Protein AF-A0A7H4MLS7-F1 (afdb_monomer_lite)

InterPro domains:
  IPR036388 Winged helix-like DNA-binding domain superfamily [G3DSA:1.10.10.10] (3-73)

Sequence (204 aa):
MGIQSELIEFLERSIKDGANKARDIEIVKFYYGLNESPWPTLEETASRFGVGTRERIRQLLNSKFRNNVSQNSIPSLNDFIQNLQSREYWRLSDLEEQTYKSGLVGKESHLKGIFNLIEDVNLDCGFEFYTPELNRVTRNSIVTSKNIFLIRNSSIKSIEKLDQKSKRSPGSLRYCKLKLSKRRDWAVLFFRFIANCKLAYVLG

Radius of gyration: 20.06 Å; chains: 1; bounding box: 51×29×65 Å

Secondary structure (DSSP, 8-state):
--HHHHHHHHHHHHSPSSTTHHHHHHHHHHHTTSSS-SS--HHHHHHHHT---HHHHHHHHIIIIITT--TTS-THHHHHHHHHHTSSEEEHHHHHHHHHHHTSS-TT--HHHHHHHHHHTT----EEEE-TTSPBPPHHHHHH-S--EEEETTTHHHHHHHHHHHHHS-THHHHHHHHHHTSTTHHHHHHHHHHHHHHHTT--

Foldseek 3Di:
DAQLVLLLVLLVVQDDDDPCSVVLSVLLCVQLQLAQDQHDALQNSCVVSVVPDSVSSVVSCVRRPLVRAALPSRVLLVVLLVVLVVDQKDWLVVSLVVCCVVVRGPNRGHVNSNVVVCVSNVHDSQWFKAAPVRDGDDPVCSVVGPTIMIGGNVCSVVLVVVVVVLVPDDDPSVVVQVVLVVPPCNVVVVVVVVVVVVVVVVVD

Organism: Klebsiella variicola (NCBI:txid244366)

Structure (mmCIF, N/CA/C/O backbone):
data_AF-A0A7H4MLS7-F1
#
_entry.id   AF-A0A7H4MLS7-F1
#
loop_
_atom_site.group_PDB
_atom_site.id
_atom_site.type_symbol
_atom_site.label_atom_id
_atom_site.label_alt_id
_atom_site.label_comp_id
_atom_site.label_asym_id
_atom_site.label_entity_id
_atom_site.label_seq_id
_atom_site.pdbx_PDB_ins_code
_atom_site.Cartn_x
_atom_site.Cartn_y
_atom_site.Cartn_z
_atom_site.occupancy
_atom_site.B_iso_or_equiv
_atom_site.auth_seq_id
_atom_site.auth_comp_id
_atom_site.auth_asym_id
_atom_site.auth_atom_id
_atom_site.pdbx_PDB_model_num
ATOM 1 N N . MET A 1 1 ? -10.638 15.011 -2.157 1.00 70.88 1 MET A N 1
ATOM 2 C CA . MET A 1 1 ? -10.436 14.220 -0.923 1.00 70.88 1 MET A CA 1
ATOM 3 C C . MET A 1 1 ? -9.307 13.243 -1.195 1.00 70.88 1 MET A C 1
ATOM 5 O O . MET A 1 1 ? -9.085 12.948 -2.360 1.00 70.88 1 MET A O 1
ATOM 9 N N . GLY A 1 2 ? -8.535 12.855 -0.181 1.00 86.31 2 GLY A N 1
ATOM 10 C CA . GLY A 1 2 ? -7.418 11.917 -0.344 1.00 86.31 2 GLY A CA 1
ATOM 11 C C . GLY A 1 2 ? -7.703 10.586 0.346 1.00 86.31 2 GLY A C 1
ATOM 12 O O . GLY A 1 2 ? -8.589 10.505 1.200 1.00 86.31 2 GLY A O 1
ATOM 13 N N . ILE A 1 3 ? -6.896 9.569 0.036 1.00 89.81 3 ILE A N 1
ATOM 14 C CA . ILE A 1 3 ? -7.018 8.200 0.569 1.00 89.81 3 ILE A CA 1
ATOM 15 C C . ILE A 1 3 ? -7.036 8.203 2.104 1.00 89.81 3 ILE A C 1
ATOM 17 O O . ILE A 1 3 ? -7.812 7.484 2.726 1.00 89.81 3 ILE A O 1
ATOM 21 N N . GLN A 1 4 ? -6.206 9.047 2.724 1.00 89.00 4 GLN A N 1
ATOM 22 C CA . GLN A 1 4 ? -6.136 9.177 4.179 1.00 89.00 4 GLN A CA 1
ATOM 23 C C . GLN A 1 4 ? -7.461 9.645 4.793 1.00 89.00 4 GLN A C 1
ATOM 25 O O . GLN A 1 4 ? -7.912 9.067 5.779 1.00 89.00 4 GLN A O 1
ATOM 30 N N . SER A 1 5 ? -8.071 10.691 4.232 1.00 88.69 5 SER A N 1
ATOM 31 C CA . SER A 1 5 ? -9.325 11.252 4.746 1.00 88.69 5 SER A CA 1
ATOM 32 C C . SER A 1 5 ? -10.471 10.258 4.597 1.00 88.69 5 SER A C 1
ATOM 34 O O . SER A 1 5 ? -11.199 10.023 5.554 1.00 88.69 5 SER A O 1
ATOM 36 N N . GLU A 1 6 ? -10.573 9.612 3.434 1.00 91.81 6 GLU A N 1
ATOM 37 C CA . GLU A 1 6 ? -11.602 8.601 3.170 1.00 91.81 6 GLU A CA 1
ATOM 38 C C . GLU A 1 6 ? -11.460 7.382 4.083 1.00 91.81 6 GLU A C 1
ATOM 40 O O . GLU A 1 6 ? -12.458 6.892 4.612 1.00 91.81 6 GLU A O 1
ATOM 45 N N . LEU A 1 7 ? -10.227 6.919 4.332 1.00 90.81 7 LEU A N 1
ATOM 46 C CA . LEU A 1 7 ? -9.995 5.831 5.278 1.00 90.81 7 LEU A CA 1
ATOM 47 C C . LEU A 1 7 ? -10.440 6.223 6.692 1.00 90.81 7 LEU A C 1
ATOM 49 O O . LEU A 1 7 ? -11.088 5.426 7.365 1.00 90.81 7 LEU A O 1
ATOM 53 N N . ILE A 1 8 ? -10.107 7.432 7.152 1.00 90.38 8 ILE A N 1
ATOM 54 C CA . ILE A 1 8 ? -10.503 7.903 8.487 1.00 90.38 8 ILE A CA 1
ATOM 55 C C . ILE A 1 8 ? -12.028 7.981 8.592 1.00 90.38 8 ILE A C 1
ATOM 57 O O . ILE A 1 8 ? -12.589 7.402 9.519 1.00 90.38 8 ILE A O 1
ATOM 61 N N . GLU A 1 9 ? -12.704 8.596 7.619 1.00 91.50 9 GLU A N 1
ATOM 62 C CA . GLU A 1 9 ? -14.170 8.663 7.592 1.00 91.50 9 GLU A CA 1
ATOM 63 C C . GLU A 1 9 ? -14.811 7.270 7.595 1.00 91.50 9 GLU A C 1
ATOM 65 O O . GLU A 1 9 ? -15.790 7.025 8.307 1.00 91.50 9 GLU A O 1
ATOM 70 N N . PHE A 1 10 ? -14.254 6.333 6.825 1.00 92.38 10 PHE A N 1
ATOM 71 C CA . PHE A 1 10 ? -14.721 4.953 6.805 1.00 92.38 10 PHE A CA 1
ATOM 72 C C . PHE A 1 10 ? -14.576 4.288 8.181 1.00 92.38 10 PHE A C 1
ATOM 74 O O . PHE A 1 10 ? -15.507 3.633 8.659 1.00 92.38 10 PHE A O 1
ATOM 81 N N . LEU A 1 11 ? -13.431 4.457 8.845 1.00 91.31 11 LEU A N 1
ATOM 82 C CA . LEU A 1 11 ? -13.180 3.872 10.163 1.00 91.31 11 LEU A CA 1
ATOM 83 C C . LEU A 1 11 ? -14.050 4.508 11.251 1.00 91.31 11 LEU A C 1
ATOM 85 O O . LEU A 1 11 ? -14.568 3.801 12.113 1.00 91.31 11 LEU A O 1
ATOM 89 N N . GLU A 1 12 ? -14.266 5.820 11.200 1.00 90.69 12 GLU A N 1
ATOM 90 C CA . GLU A 1 12 ? -15.144 6.519 12.138 1.00 90.69 12 GLU A CA 1
ATOM 91 C C . GLU A 1 12 ? -16.598 6.051 12.035 1.00 90.69 12 GLU A C 1
ATOM 93 O O . GLU A 1 12 ? -17.271 5.945 13.062 1.00 90.69 12 GLU A O 1
ATOM 98 N N . ARG A 1 13 ? -17.070 5.726 10.825 1.00 89.31 13 ARG A N 1
ATOM 99 C CA . ARG A 1 13 ? -18.427 5.204 10.592 1.00 89.31 13 ARG A CA 1
ATOM 100 C C . ARG A 1 13 ? -18.561 3.715 10.918 1.00 89.31 13 ARG A C 1
ATOM 102 O O . ARG A 1 13 ? -19.603 3.292 11.409 1.00 89.31 13 ARG A O 1
ATOM 109 N N . SER A 1 14 ? -17.535 2.914 10.630 1.00 86.19 14 SER A N 1
ATOM 110 C CA . SER A 1 14 ? -17.587 1.449 10.779 1.00 86.19 14 SER A CA 1
ATOM 111 C C . SER A 1 14 ? -17.258 0.965 12.195 1.00 86.19 14 SER A C 1
ATOM 113 O O . SER A 1 14 ? -17.801 -0.045 12.653 1.00 86.19 14 SER A O 1
ATOM 115 N N . ILE A 1 15 ? -16.396 1.678 12.925 1.00 87.50 15 ILE A N 1
ATOM 116 C CA . ILE A 1 15 ? -16.020 1.317 14.292 1.00 87.50 15 ILE A CA 1
ATOM 117 C C . ILE A 1 15 ? -17.041 1.903 15.270 1.00 87.50 15 ILE A C 1
ATOM 119 O O . ILE A 1 15 ? -17.161 3.121 15.426 1.00 87.50 15 ILE A O 1
ATOM 123 N N . LYS A 1 16 ? -17.738 1.007 15.981 1.00 84.56 16 LYS A N 1
ATOM 124 C CA . LYS A 1 16 ? -18.653 1.361 17.075 1.00 84.56 16 LYS A CA 1
ATOM 125 C C . LYS A 1 16 ? -17.967 2.258 18.106 1.00 84.56 16 LYS A C 1
ATOM 127 O O . LYS A 1 16 ? -16.813 2.017 18.470 1.00 84.56 16 LYS A O 1
ATOM 132 N N . ASP A 1 17 ? -18.707 3.241 18.605 1.00 83.75 17 ASP A N 1
ATOM 133 C CA . ASP A 1 17 ? -18.227 4.131 19.656 1.00 83.75 17 ASP A CA 1
ATOM 134 C C . ASP A 1 17 ? -17.890 3.355 20.930 1.00 83.75 17 AS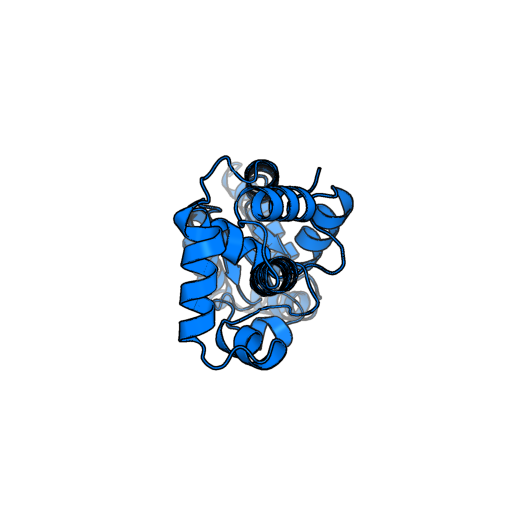P A C 1
ATOM 136 O O . ASP A 1 17 ? -18.611 2.455 21.364 1.00 83.75 17 ASP A O 1
ATOM 140 N N . GLY A 1 18 ? -16.741 3.686 21.512 1.00 82.44 18 GLY A N 1
ATOM 141 C CA . GLY A 1 18 ? -16.225 3.040 22.708 1.00 82.44 18 GLY A CA 1
ATOM 142 C C . GLY A 1 18 ? -14.858 3.589 23.093 1.00 82.44 18 GLY A C 1
ATOM 143 O O . GLY A 1 18 ? -14.190 4.246 22.294 1.00 82.44 18 GLY A O 1
ATOM 144 N N . ALA A 1 19 ? -14.415 3.275 24.312 1.00 82.00 19 ALA A N 1
ATOM 145 C CA . ALA A 1 19 ? -13.179 3.813 24.891 1.00 82.00 19 ALA A CA 1
ATOM 146 C C . ALA A 1 19 ? -11.917 3.537 24.047 1.00 82.00 19 ALA A C 1
ATOM 148 O O . ALA A 1 19 ? -10.962 4.305 24.090 1.00 82.00 19 ALA A O 1
ATOM 149 N N . ASN A 1 20 ? -11.920 2.464 23.248 1.00 86.06 20 ASN A N 1
ATOM 150 C CA . ASN A 1 20 ? -10.781 2.067 22.416 1.00 86.06 20 ASN A CA 1
ATOM 151 C C . ASN A 1 20 ? -10.861 2.559 20.961 1.00 86.06 20 ASN A C 1
ATOM 153 O O . ASN A 1 20 ? -9.918 2.324 20.211 1.00 86.06 20 ASN A O 1
ATOM 157 N N . LYS A 1 21 ? -11.935 3.247 20.543 1.00 88.31 21 LYS A N 1
ATOM 158 C CA . LYS A 1 21 ? -12.154 3.619 19.131 1.00 88.31 21 LYS A CA 1
ATOM 159 C C . LYS A 1 21 ? -10.990 4.421 18.549 1.00 88.31 21 LYS A C 1
ATOM 161 O O . LYS A 1 21 ? -10.462 4.050 17.507 1.00 88.31 21 LYS A O 1
ATOM 166 N N . ALA A 1 22 ? -10.545 5.463 19.250 1.00 88.06 22 ALA A N 1
ATOM 167 C CA . ALA A 1 22 ? -9.425 6.291 18.802 1.00 88.06 22 ALA A CA 1
ATOM 168 C C . ALA A 1 22 ? -8.128 5.476 18.636 1.00 88.06 22 ALA A C 1
ATOM 170 O O . ALA A 1 22 ? -7.418 5.620 17.644 1.00 88.06 22 ALA A O 1
ATOM 171 N N . ARG A 1 23 ? -7.849 4.562 19.574 1.00 89.44 23 ARG A N 1
ATOM 172 C CA . ARG A 1 23 ? -6.674 3.682 19.513 1.00 89.44 23 ARG A CA 1
ATOM 173 C C . ARG A 1 23 ? -6.758 2.701 18.344 1.00 89.44 23 ARG A C 1
ATOM 175 O O . ARG A 1 23 ? -5.763 2.507 17.652 1.00 89.44 23 ARG A O 1
ATOM 182 N N . ASP A 1 24 ? -7.923 2.097 18.123 1.00 88.81 24 ASP A N 1
ATOM 183 C CA . ASP A 1 24 ? -8.146 1.154 17.024 1.00 88.81 24 ASP A CA 1
ATOM 184 C C . ASP A 1 24 ? -7.952 1.843 15.661 1.00 88.81 24 ASP A C 1
ATOM 186 O O . ASP A 1 24 ? -7.303 1.280 14.779 1.00 88.81 24 ASP A O 1
ATOM 190 N N . ILE A 1 25 ? -8.441 3.082 15.508 1.00 90.12 25 ILE A N 1
ATOM 191 C CA . ILE A 1 25 ? -8.237 3.899 14.300 1.00 90.12 25 ILE A CA 1
ATOM 192 C C . ILE A 1 25 ? -6.743 4.150 14.060 1.00 90.12 25 ILE A C 1
ATOM 194 O O . ILE A 1 25 ? -6.257 3.938 12.949 1.00 90.12 25 ILE A O 1
ATOM 198 N N . GLU A 1 26 ? -5.990 4.544 15.089 1.00 89.88 26 GLU A N 1
ATOM 199 C CA . GLU A 1 26 ? -4.548 4.792 14.954 1.00 89.88 26 GLU A CA 1
ATOM 200 C C . GLU A 1 26 ? -3.750 3.532 14.596 1.00 89.88 26 GLU A C 1
ATOM 202 O O . GLU A 1 26 ? -2.817 3.599 13.794 1.00 89.88 26 GLU A O 1
ATOM 207 N N . ILE A 1 27 ? -4.141 2.369 15.125 1.00 90.00 27 ILE A N 1
ATOM 208 C CA . ILE A 1 27 ? -3.537 1.080 14.761 1.00 90.00 27 ILE A CA 1
ATOM 209 C C . ILE A 1 27 ? -3.731 0.799 13.267 1.00 90.00 27 ILE A C 1
ATOM 211 O O . ILE A 1 27 ? -2.777 0.420 12.583 1.00 90.00 27 ILE A O 1
ATOM 215 N N . VAL A 1 28 ? -4.948 1.002 12.753 1.00 90.62 28 VAL A N 1
ATOM 216 C CA . VAL A 1 28 ? -5.257 0.785 11.333 1.00 90.62 28 VAL A CA 1
ATOM 217 C C . VAL A 1 28 ? -4.490 1.778 10.453 1.00 90.62 28 VAL A C 1
ATOM 219 O O . VAL A 1 28 ? -3.854 1.369 9.480 1.00 90.62 28 VAL A O 1
ATOM 222 N N . LYS A 1 29 ? -4.474 3.067 10.819 1.00 90.00 29 LYS A N 1
ATOM 223 C CA . LYS A 1 29 ? -3.712 4.106 10.104 1.00 90.00 29 LYS A CA 1
ATOM 224 C C . LYS A 1 29 ? -2.224 3.776 10.036 1.00 90.00 29 LYS A C 1
ATOM 226 O O . LYS A 1 29 ? -1.614 3.896 8.974 1.00 90.00 29 LYS A O 1
ATOM 231 N N . PHE A 1 30 ? -1.647 3.340 11.155 1.00 88.38 30 PHE A N 1
ATOM 232 C CA . PHE A 1 30 ? -0.246 2.946 11.206 1.00 88.38 30 PHE A CA 1
ATOM 233 C C . PHE A 1 30 ? 0.034 1.755 10.288 1.00 88.38 30 PHE A C 1
ATOM 235 O O . PHE A 1 30 ? 0.999 1.796 9.532 1.00 88.38 30 PHE A O 1
ATOM 242 N N . TYR A 1 31 ? 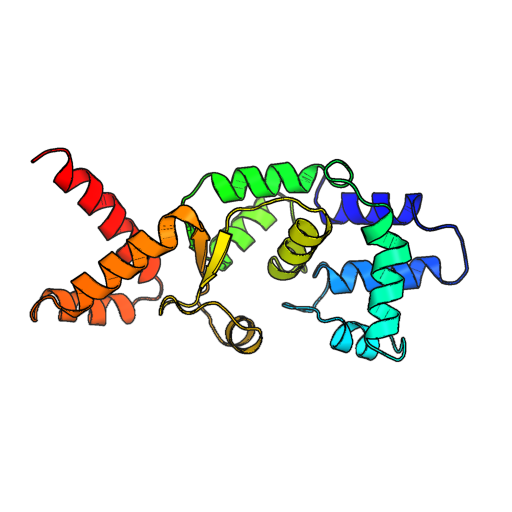-0.820 0.728 10.302 1.00 88.19 31 TYR A N 1
ATOM 243 C CA . TYR A 1 31 ? -0.629 -0.466 9.477 1.00 88.19 31 TYR A CA 1
ATOM 244 C C . TYR A 1 31 ? -0.662 -0.177 7.966 1.00 88.19 31 TYR A C 1
ATOM 246 O O . TYR A 1 31 ? 0.121 -0.753 7.209 1.00 88.19 31 TYR A O 1
ATOM 254 N N . TYR A 1 32 ? -1.518 0.749 7.527 1.00 88.81 32 TYR A N 1
ATOM 255 C CA . TYR A 1 32 ? -1.602 1.169 6.123 1.00 88.81 32 TYR A CA 1
ATOM 256 C C . TYR A 1 32 ? -0.624 2.288 5.747 1.00 88.81 32 TYR A C 1
ATOM 258 O O . TYR A 1 32 ? -0.735 2.880 4.677 1.00 88.81 32 TYR A O 1
ATOM 266 N N . GLY A 1 33 ? 0.376 2.552 6.593 1.00 83.25 33 GLY A N 1
ATOM 267 C CA . GLY A 1 33 ? 1.482 3.454 6.275 1.00 83.25 33 GLY A CA 1
ATOM 268 C C . GLY A 1 33 ? 1.066 4.914 6.166 1.00 83.25 33 GLY A C 1
ATOM 269 O O . GLY A 1 33 ? 1.745 5.680 5.499 1.00 83.25 33 GLY A O 1
ATOM 270 N N . LEU A 1 34 ? -0.027 5.322 6.814 1.00 82.81 34 LEU A N 1
ATOM 271 C CA . LEU A 1 34 ? -0.418 6.735 6.894 1.00 82.81 34 LEU A CA 1
ATOM 272 C C . LEU A 1 34 ? 0.371 7.517 7.958 1.00 82.81 34 LEU A C 1
ATOM 274 O O . LEU A 1 34 ? 0.160 8.715 8.111 1.00 82.81 34 LEU A O 1
ATOM 278 N N . ASN A 1 35 ? 1.267 6.829 8.670 1.00 74.31 35 ASN A N 1
ATOM 279 C CA . ASN A 1 35 ? 2.161 7.349 9.702 1.00 74.31 35 ASN A CA 1
ATOM 280 C C . ASN A 1 35 ? 3.610 6.899 9.409 1.00 74.31 35 ASN A C 1
ATOM 282 O O . ASN A 1 35 ? 3.851 6.105 8.508 1.00 74.31 35 ASN A O 1
ATOM 286 N N . GLU A 1 36 ? 4.552 7.331 10.248 1.00 68.94 36 GLU A N 1
ATOM 287 C CA . GLU A 1 36 ? 6.024 7.256 10.144 1.00 68.94 36 GLU A CA 1
ATOM 288 C C . GLU A 1 36 ? 6.706 5.978 9.595 1.00 68.94 36 GLU A C 1
ATOM 290 O O . GLU A 1 36 ? 7.877 6.061 9.228 1.00 68.94 36 GLU A O 1
ATOM 295 N N . SER A 1 37 ? 6.062 4.803 9.545 1.00 73.19 37 SER A N 1
ATOM 296 C CA . SER A 1 37 ? 6.740 3.561 9.134 1.00 73.19 37 SER A CA 1
ATOM 297 C C . SER A 1 37 ? 6.640 3.299 7.621 1.00 73.19 37 SER A C 1
ATOM 299 O O . SER A 1 37 ? 5.529 3.155 7.102 1.00 73.19 37 SER A O 1
ATOM 301 N N . PRO A 1 38 ? 7.778 3.147 6.910 1.00 69.44 38 PRO A N 1
ATOM 302 C CA . PRO A 1 38 ? 7.807 2.895 5.468 1.00 69.44 38 PRO A CA 1
ATOM 303 C C . PRO A 1 38 ? 7.295 1.515 5.061 1.00 69.44 38 PRO A C 1
ATOM 305 O O . PRO A 1 38 ? 6.877 1.326 3.920 1.00 69.44 38 PRO A O 1
ATOM 308 N N . TRP A 1 39 ? 7.318 0.538 5.971 1.00 75.00 39 TRP A N 1
ATOM 309 C CA . TRP A 1 39 ? 6.713 -0.773 5.741 1.00 75.00 39 TRP A CA 1
ATOM 310 C C . TRP A 1 39 ? 6.206 -1.362 7.061 1.00 75.00 39 TRP A C 1
ATOM 312 O O . TRP A 1 39 ? 6.878 -2.211 7.663 1.00 75.00 39 TRP A O 1
ATOM 322 N N . PRO A 1 40 ? 5.006 -0.943 7.493 1.00 76.69 40 PRO A N 1
ATOM 323 C CA . PRO A 1 40 ? 4.414 -1.416 8.730 1.00 76.69 40 PRO A CA 1
ATOM 324 C C . PRO A 1 40 ? 4.166 -2.921 8.650 1.00 76.69 40 PRO A C 1
ATOM 326 O O . PRO A 1 40 ? 3.656 -3.446 7.657 1.00 76.69 40 PRO A O 1
ATOM 329 N N . THR A 1 41 ? 4.509 -3.632 9.719 1.00 83.75 41 THR A N 1
ATOM 330 C CA . THR A 1 41 ? 4.172 -5.053 9.877 1.00 83.75 41 THR A CA 1
ATOM 331 C C . THR A 1 41 ? 3.256 -5.250 11.070 1.00 83.75 41 THR A C 1
ATOM 333 O O . THR A 1 41 ? 3.197 -4.414 11.969 1.00 83.75 41 THR A O 1
ATOM 336 N N . LEU A 1 42 ? 2.551 -6.380 11.107 1.00 85.88 42 LEU A N 1
ATOM 337 C CA . LEU A 1 42 ? 1.703 -6.742 12.245 1.00 85.88 42 LEU A CA 1
ATOM 338 C C . LEU A 1 42 ? 2.497 -6.780 13.566 1.00 85.88 42 LEU A C 1
ATOM 340 O O . LEU A 1 42 ? 1.994 -6.346 14.595 1.00 85.88 42 LEU A O 1
ATOM 344 N N . GLU A 1 43 ? 3.742 -7.266 13.529 1.00 84.94 43 GLU A N 1
ATOM 345 C CA . GLU A 1 43 ? 4.643 -7.326 14.692 1.00 84.94 43 GLU A CA 1
ATOM 346 C C . GLU A 1 43 ? 5.080 -5.932 15.150 1.00 84.94 43 GLU A C 1
ATOM 348 O O . GLU A 1 43 ? 4.968 -5.604 16.329 1.00 84.94 43 GLU A O 1
ATOM 353 N N . GLU A 1 44 ? 5.503 -5.080 14.215 1.00 83.56 44 GLU A N 1
ATOM 354 C CA . GLU A 1 44 ? 5.874 -3.693 14.517 1.00 83.56 44 GLU A CA 1
ATOM 355 C C . GLU A 1 44 ? 4.684 -2.898 15.066 1.00 83.56 44 GLU A C 1
ATOM 357 O O . GLU A 1 44 ? 4.820 -2.160 16.038 1.00 83.56 44 GLU A O 1
ATOM 362 N N . THR A 1 45 ? 3.495 -3.113 14.500 1.00 84.69 45 THR A N 1
ATOM 363 C CA . THR A 1 45 ? 2.251 -2.491 14.969 1.00 84.69 45 THR A CA 1
ATOM 364 C C . THR A 1 45 ? 1.914 -2.949 16.391 1.00 84.69 45 THR A C 1
ATOM 366 O O . THR A 1 45 ? 1.583 -2.128 17.246 1.00 84.69 45 THR A O 1
ATOM 369 N N . ALA A 1 46 ? 2.049 -4.247 16.683 1.00 86.38 46 ALA A N 1
ATOM 370 C CA . ALA A 1 46 ? 1.806 -4.788 18.019 1.00 86.38 46 ALA A CA 1
ATOM 371 C C . ALA A 1 46 ? 2.766 -4.188 19.055 1.00 86.38 46 ALA A C 1
ATOM 373 O O . ALA A 1 46 ? 2.323 -3.775 20.129 1.00 86.38 46 ALA A O 1
ATOM 374 N N . SER A 1 47 ? 4.052 -4.092 18.701 1.00 86.06 47 SER A N 1
ATOM 375 C CA . SER A 1 47 ? 5.089 -3.501 19.548 1.00 86.06 47 SER A CA 1
ATOM 376 C C . SER A 1 47 ? 4.847 -2.011 19.788 1.00 86.06 47 SER A C 1
ATOM 378 O O . SER A 1 47 ? 4.907 -1.566 20.930 1.00 86.06 47 SER A O 1
ATOM 380 N N . ARG A 1 48 ? 4.540 -1.238 18.737 1.00 85.69 48 ARG A N 1
ATOM 381 C CA . ARG A 1 48 ? 4.370 0.222 18.825 1.00 85.69 48 ARG A CA 1
ATOM 382 C C . ARG A 1 48 ? 3.191 0.623 19.704 1.00 85.69 48 ARG A C 1
ATOM 384 O O . ARG A 1 48 ? 3.292 1.576 20.466 1.00 85.69 48 ARG A O 1
ATOM 391 N N . PHE A 1 49 ? 2.083 -0.108 19.614 1.00 85.81 49 PHE A N 1
ATOM 392 C CA . PHE A 1 49 ? 0.873 0.205 20.375 1.00 85.81 49 PHE A CA 1
ATOM 393 C C . PHE A 1 49 ? 0.728 -0.623 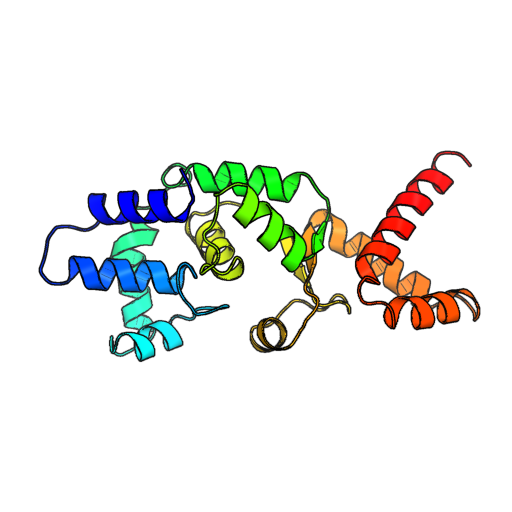21.655 1.00 85.81 49 PHE A C 1
ATOM 395 O O . PHE A 1 49 ? -0.290 -0.490 22.330 1.00 85.81 49 PHE A O 1
ATOM 402 N N . GLY A 1 50 ? 1.681 -1.502 21.988 1.00 84.12 50 GLY A N 1
ATOM 403 C CA . GLY A 1 50 ? 1.599 -2.374 23.166 1.00 84.12 50 GLY A CA 1
ATOM 404 C C . GLY A 1 50 ? 0.370 -3.293 23.158 1.00 84.12 50 GLY A C 1
ATOM 405 O O . GLY A 1 50 ? -0.264 -3.495 24.191 1.00 84.12 50 GLY A O 1
ATOM 406 N N . VAL A 1 51 ? -0.028 -3.805 21.987 1.00 80.00 51 VAL A N 1
ATOM 407 C CA . VAL A 1 51 ? -1.264 -4.607 21.803 1.00 80.00 51 VAL A CA 1
ATOM 408 C C . VAL A 1 51 ? -0.985 -6.116 21.928 1.00 80.00 51 VAL A C 1
ATOM 410 O O . VAL A 1 51 ? -1.790 -6.960 21.544 1.00 80.00 51 VAL A O 1
ATOM 413 N N . GLY A 1 52 ? 0.142 -6.497 22.525 1.00 83.19 52 GLY A N 1
ATOM 414 C CA . GLY A 1 52 ? 0.513 -7.896 22.711 1.00 83.19 52 GLY A CA 1
ATOM 415 C C . GLY A 1 52 ? 1.078 -8.504 21.430 1.00 83.19 52 GLY A C 1
ATOM 416 O O . GLY A 1 52 ? 2.176 -8.146 21.018 1.00 83.19 52 GLY A O 1
ATOM 417 N N . THR A 1 53 ? 0.366 -9.454 20.819 1.00 88.00 53 THR A N 1
ATOM 418 C CA . THR A 1 53 ? 0.908 -10.301 19.743 1.00 88.00 53 THR A CA 1
ATOM 419 C C . THR A 1 53 ? 0.481 -9.867 18.341 1.00 88.00 53 THR A C 1
ATOM 421 O O . THR A 1 53 ? -0.552 -9.226 18.134 1.00 88.00 53 THR A O 1
ATOM 424 N N . ARG A 1 54 ? 1.251 -10.321 17.345 1.00 89.56 54 ARG A N 1
ATOM 425 C CA . ARG A 1 54 ? 0.937 -10.236 15.910 1.00 89.56 54 ARG A CA 1
ATOM 426 C C . ARG A 1 54 ? -0.499 -10.661 15.582 1.00 89.56 54 ARG A C 1
ATOM 428 O O . ARG A 1 54 ? -1.182 -10.004 14.800 1.00 89.56 54 ARG A O 1
ATOM 435 N N . GLU A 1 55 ? -0.942 -11.767 16.175 1.00 89.69 55 GLU A N 1
ATOM 436 C CA . GLU A 1 55 ? -2.265 -12.341 15.924 1.00 89.69 55 GLU A CA 1
ATOM 437 C C . GLU A 1 55 ? -3.386 -11.417 16.407 1.00 89.69 55 GLU A C 1
ATOM 439 O O . GLU A 1 55 ? -4.406 -11.273 15.738 1.00 89.69 55 GLU A O 1
ATOM 444 N N . ARG A 1 56 ? -3.168 -10.705 17.516 1.00 87.19 56 ARG A N 1
ATOM 445 C CA . ARG A 1 56 ? -4.148 -9.752 18.037 1.00 87.19 56 ARG A CA 1
ATOM 446 C C . ARG A 1 56 ? -4.331 -8.549 17.114 1.00 87.19 56 ARG A C 1
ATOM 448 O O . ARG A 1 56 ? -5.464 -8.136 16.887 1.00 87.19 56 ARG A O 1
ATOM 455 N N . ILE A 1 57 ? -3.248 -8.039 16.521 1.00 90.00 57 ILE A N 1
ATOM 456 C CA . ILE A 1 57 ? -3.346 -7.005 15.478 1.00 90.00 57 ILE A CA 1
ATOM 457 C C . ILE A 1 57 ? -4.085 -7.543 14.253 1.00 90.00 57 ILE A C 1
ATOM 459 O O . ILE A 1 57 ? -4.960 -6.861 13.732 1.00 90.00 57 ILE A O 1
ATOM 463 N N . ARG A 1 58 ? -3.802 -8.777 13.815 1.00 89.88 58 ARG A N 1
ATOM 464 C CA . ARG A 1 58 ? -4.511 -9.394 12.681 1.00 89.88 58 ARG A CA 1
ATOM 465 C C . ARG A 1 58 ? -6.021 -9.464 12.923 1.00 89.88 58 ARG A C 1
ATOM 467 O O . ARG A 1 58 ? -6.797 -9.077 12.056 1.00 89.88 58 ARG A O 1
ATOM 474 N N . GLN A 1 59 ? -6.436 -9.920 14.103 1.00 91.25 59 GLN A N 1
ATOM 475 C CA . GLN A 1 59 ? -7.848 -9.987 14.493 1.00 91.25 59 GLN A CA 1
ATOM 476 C C . GLN A 1 59 ? -8.494 -8.598 14.565 1.00 91.25 59 GLN A C 1
ATOM 478 O O . GLN A 1 59 ? -9.633 -8.422 14.125 1.00 91.25 59 GLN A O 1
ATOM 483 N N . LEU A 1 60 ? -7.762 -7.600 15.067 1.00 90.69 60 LEU A N 1
ATOM 484 C CA . LEU A 1 60 ? -8.209 -6.210 15.085 1.00 90.69 60 LEU A CA 1
ATOM 485 C C . LEU A 1 60 ? -8.419 -5.687 13.660 1.00 90.69 60 LEU A C 1
ATOM 487 O O . LEU A 1 60 ? -9.517 -5.242 13.347 1.00 90.69 60 LEU A O 1
ATOM 491 N N . LEU A 1 61 ? -7.431 -5.815 12.770 1.00 90.31 61 LEU A N 1
ATOM 492 C CA . LEU A 1 61 ? -7.555 -5.381 11.373 1.00 90.31 61 LEU A CA 1
ATOM 493 C C . LEU A 1 61 ? -8.713 -6.080 10.655 1.00 90.31 61 LEU A C 1
ATOM 495 O O . LEU A 1 61 ? -9.474 -5.428 9.945 1.00 90.31 61 LEU A O 1
ATOM 499 N N . ASN A 1 62 ? -8.884 -7.386 10.874 1.00 91.38 62 ASN A N 1
ATOM 500 C CA . ASN A 1 62 ? -9.992 -8.135 10.289 1.00 91.38 62 ASN A CA 1
ATOM 501 C C . ASN A 1 62 ? -11.344 -7.593 10.771 1.00 91.38 62 ASN A C 1
ATOM 503 O O . ASN A 1 62 ? -12.189 -7.225 9.963 1.00 91.38 62 ASN A O 1
ATOM 507 N N . SER A 1 63 ? -11.536 -7.497 12.088 1.00 89.38 63 SER A N 1
ATOM 508 C CA . SER A 1 63 ? -12.819 -7.088 12.672 1.00 89.38 63 SER A CA 1
ATOM 509 C C . SER A 1 63 ? -13.171 -5.618 12.437 1.00 89.38 63 SER A C 1
ATOM 511 O O . SER A 1 63 ? -14.348 -5.292 12.289 1.00 89.38 63 SER A O 1
ATOM 513 N N . LYS A 1 64 ? -12.173 -4.727 12.423 1.00 88.38 64 LYS A N 1
ATOM 514 C CA . LYS A 1 64 ? -12.382 -3.277 12.323 1.00 88.38 64 LYS A CA 1
ATOM 515 C C . LYS A 1 64 ? -12.392 -2.773 10.890 1.00 88.38 64 LYS A C 1
ATOM 517 O O . LYS A 1 64 ? -13.130 -1.840 10.603 1.00 88.38 64 LYS A O 1
ATOM 522 N N . PHE A 1 65 ? -11.619 -3.393 10.003 1.00 91.31 65 PHE A N 1
ATOM 523 C CA . PHE A 1 65 ? -11.445 -2.908 8.640 1.00 91.31 65 PHE A CA 1
ATOM 524 C C . PHE A 1 65 ? -11.792 -3.969 7.591 1.00 91.31 65 PHE A C 1
ATOM 526 O O . PHE A 1 65 ? -12.802 -3.826 6.907 1.00 91.31 65 PHE A O 1
ATOM 533 N N . ARG A 1 66 ? -11.017 -5.056 7.485 1.00 90.94 66 ARG A N 1
ATOM 534 C CA . ARG A 1 66 ? -11.071 -5.968 6.322 1.00 90.94 66 ARG A CA 1
ATOM 535 C C . ARG A 1 66 ? -12.419 -6.662 6.133 1.00 90.94 66 ARG A C 1
ATOM 537 O O . ARG A 1 66 ? -12.824 -6.887 5.004 1.00 90.94 66 ARG A O 1
ATOM 544 N N . ASN A 1 67 ? -13.133 -6.973 7.215 1.00 89.44 67 ASN A N 1
ATOM 545 C CA . ASN A 1 67 ? -14.454 -7.605 7.126 1.00 89.44 67 ASN A CA 1
ATOM 546 C C . ASN A 1 67 ? -15.566 -6.629 6.703 1.00 89.44 67 ASN A C 1
ATOM 548 O O . ASN A 1 67 ? -16.648 -7.076 6.336 1.00 89.44 67 ASN A O 1
ATOM 552 N N . ASN A 1 68 ? -15.323 -5.319 6.798 1.00 88.19 68 ASN A N 1
ATOM 553 C CA . ASN A 1 68 ? -16.328 -4.282 6.556 1.00 88.19 68 ASN A CA 1
ATOM 554 C C . ASN A 1 68 ? -16.033 -3.467 5.290 1.00 88.19 68 ASN A C 1
ATOM 556 O O . ASN A 1 68 ? -16.903 -2.738 4.815 1.00 88.19 68 ASN A O 1
ATOM 560 N N . VAL A 1 69 ? -14.796 -3.520 4.790 1.00 90.69 69 VAL A N 1
ATOM 561 C CA . VAL A 1 69 ? -14.362 -2.737 3.637 1.00 90.69 69 VAL A CA 1
ATOM 562 C C . VAL A 1 69 ? -14.774 -3.417 2.335 1.00 90.69 69 VAL A C 1
ATOM 564 O O . VAL A 1 69 ? -14.767 -4.639 2.210 1.00 90.69 69 VAL A O 1
ATOM 567 N N . SER A 1 70 ? -15.132 -2.604 1.349 1.00 87.75 70 SER A N 1
ATOM 568 C CA . SER A 1 70 ? -15.428 -3.022 -0.018 1.00 87.75 70 SER A CA 1
ATOM 569 C C . SER A 1 70 ? -14.595 -2.202 -1.002 1.00 87.75 70 SER A C 1
ATOM 571 O O . SER A 1 70 ? -14.071 -1.146 -0.646 1.00 87.75 70 SER A O 1
ATOM 573 N N . GLN A 1 71 ? -14.538 -2.632 -2.262 1.00 85.50 71 GLN A N 1
ATOM 574 C CA . GLN A 1 71 ? -13.823 -1.924 -3.336 1.00 85.50 71 GLN A CA 1
ATOM 575 C C . GLN A 1 71 ? -14.256 -0.456 -3.517 1.00 85.50 71 GLN A C 1
ATOM 577 O O . GLN A 1 71 ? -13.470 0.366 -3.977 1.00 85.50 71 GLN A O 1
ATOM 582 N N . ASN A 1 72 ? -15.479 -0.110 -3.104 1.00 85.81 72 ASN A N 1
ATOM 583 C CA . ASN A 1 72 ? -16.036 1.241 -3.218 1.00 85.81 72 ASN A CA 1
ATOM 584 C C . ASN A 1 72 ? -15.924 2.062 -1.925 1.00 85.81 72 ASN A C 1
ATOM 586 O O . ASN A 1 72 ? -16.354 3.212 -1.890 1.00 85.81 72 ASN A O 1
ATOM 590 N N . SER A 1 73 ? -15.381 1.487 -0.849 1.00 87.31 73 SER A N 1
ATOM 591 C CA . SER A 1 73 ? -15.300 2.154 0.454 1.00 87.31 73 SER A CA 1
ATOM 592 C C . SER A 1 73 ? -14.275 3.289 0.483 1.00 87.31 73 SER A C 1
ATOM 594 O O . SER A 1 73 ? -14.402 4.182 1.314 1.00 87.31 73 SER A O 1
ATOM 596 N N . ILE A 1 74 ? -13.277 3.255 -0.408 1.00 90.75 74 ILE A N 1
ATOM 597 C CA . ILE A 1 74 ? -12.220 4.270 -0.523 1.00 90.75 74 ILE A CA 1
ATOM 598 C C . ILE A 1 74 ? -12.057 4.633 -2.011 1.00 90.75 74 ILE A C 1
ATOM 600 O O . ILE A 1 74 ? -11.166 4.102 -2.682 1.00 90.75 74 ILE A O 1
ATOM 604 N N . PRO A 1 75 ? -12.950 5.472 -2.570 1.00 90.38 75 PRO A N 1
ATOM 605 C CA . PRO A 1 75 ? -12.961 5.807 -3.995 1.00 90.38 75 PRO A CA 1
ATOM 606 C C . PRO A 1 75 ? -11.629 6.344 -4.531 1.00 90.38 75 PRO A C 1
ATOM 608 O O . PRO A 1 75 ? -11.243 5.981 -5.643 1.00 90.38 75 PRO A O 1
ATOM 611 N N . SER A 1 76 ? -10.885 7.116 -3.730 1.00 91.50 76 SER A N 1
ATOM 612 C CA . SER A 1 76 ? -9.579 7.675 -4.107 1.00 91.50 76 SER A CA 1
ATOM 613 C C . SER A 1 76 ? -8.524 6.603 -4.428 1.00 91.50 76 SER A C 1
ATOM 615 O O . SER A 1 76 ? -7.523 6.905 -5.082 1.00 91.50 76 SER A O 1
ATOM 617 N N . LEU A 1 77 ? -8.720 5.341 -4.011 1.00 91.38 77 LEU A N 1
ATOM 618 C CA . LEU A 1 77 ? -7.854 4.234 -4.437 1.00 91.38 77 LEU A CA 1
ATOM 619 C C . LEU A 1 77 ? -7.969 3.961 -5.936 1.00 91.38 77 LEU A C 1
ATOM 621 O O . LEU A 1 77 ? -6.964 3.639 -6.566 1.00 91.38 77 LEU A O 1
ATOM 625 N N . ASN A 1 78 ? -9.157 4.117 -6.522 1.00 90.31 78 ASN A N 1
ATOM 626 C CA . ASN A 1 78 ? -9.345 3.916 -7.956 1.00 90.31 78 ASN A CA 1
ATOM 627 C C . ASN A 1 78 ? -8.607 4.992 -8.755 1.00 90.31 78 ASN A C 1
ATOM 629 O O . ASN A 1 78 ? -7.904 4.660 -9.707 1.00 90.31 78 ASN A O 1
ATOM 633 N N . ASP A 1 79 ? -8.677 6.251 -8.319 1.00 90.00 79 ASP A N 1
ATOM 634 C CA . ASP A 1 79 ? -7.941 7.359 -8.939 1.00 90.00 79 ASP A CA 1
ATOM 635 C C . ASP A 1 79 ? -6.423 7.136 -8.853 1.00 90.00 79 ASP A C 1
ATOM 637 O O . ASP A 1 79 ? -5.687 7.339 -9.824 1.00 90.00 79 ASP A O 1
ATOM 641 N N . PHE A 1 80 ? -5.945 6.646 -7.704 1.00 91.38 80 PHE A N 1
ATOM 642 C CA . PHE A 1 80 ? -4.546 6.267 -7.529 1.00 91.38 80 PHE A CA 1
ATOM 643 C C . PHE A 1 80 ? -4.132 5.130 -8.472 1.00 91.38 80 PHE A C 1
ATOM 645 O O . PHE A 1 80 ? -3.095 5.234 -9.130 1.00 91.38 80 PHE A O 1
ATOM 652 N N . ILE A 1 81 ? -4.938 4.070 -8.582 1.00 91.12 81 ILE A N 1
ATOM 653 C CA . ILE A 1 81 ? -4.665 2.933 -9.472 1.00 91.12 81 ILE A CA 1
ATOM 654 C C . ILE A 1 81 ? -4.682 3.373 -10.938 1.00 91.12 81 ILE A C 1
ATOM 656 O O . ILE A 1 81 ? -3.784 2.998 -11.690 1.00 91.12 81 ILE A O 1
ATOM 660 N N . GLN A 1 82 ? -5.637 4.207 -11.351 1.00 89.81 82 GLN A N 1
ATOM 661 C CA . GLN A 1 82 ? -5.689 4.747 -12.711 1.00 89.81 82 GLN A CA 1
ATOM 662 C C . GLN A 1 82 ? -4.441 5.575 -13.034 1.00 89.81 82 GLN A C 1
ATOM 664 O O . GLN A 1 82 ? -3.830 5.397 -14.091 1.00 89.81 82 GLN A O 1
ATOM 669 N N . ASN A 1 83 ? -4.009 6.434 -12.107 1.00 88.88 83 ASN A N 1
ATOM 670 C CA . ASN A 1 83 ? -2.770 7.189 -12.260 1.00 88.88 83 ASN A CA 1
ATOM 671 C C . ASN A 1 83 ? -1.555 6.250 -12.354 1.00 88.88 83 ASN A C 1
ATOM 673 O O . ASN A 1 83 ? -0.738 6.380 -13.267 1.00 88.88 83 ASN A O 1
ATOM 677 N N . LEU A 1 84 ? -1.469 5.247 -11.480 1.00 90.69 84 LEU A N 1
ATOM 678 C CA . LEU A 1 84 ? -0.403 4.248 -11.513 1.00 90.69 84 LEU A CA 1
ATOM 679 C C . LEU A 1 84 ? -0.359 3.518 -12.868 1.00 90.69 84 LEU A C 1
ATOM 681 O O . LEU A 1 84 ? 0.707 3.383 -13.473 1.00 90.69 84 LEU A O 1
ATOM 685 N N . GLN A 1 85 ? -1.522 3.124 -13.385 1.00 89.44 85 GLN A N 1
ATOM 686 C CA . GLN A 1 85 ? -1.682 2.419 -14.654 1.00 89.44 85 GLN A CA 1
ATOM 687 C C . GLN A 1 85 ? -1.475 3.303 -15.892 1.00 89.44 85 GLN A C 1
ATOM 689 O O . GLN A 1 85 ? -1.332 2.766 -16.990 1.00 89.44 85 GLN A O 1
ATOM 694 N N . SER A 1 86 ? -1.370 4.627 -15.751 1.00 87.31 86 SER A N 1
ATOM 695 C CA . SER A 1 86 ? -1.065 5.528 -16.875 1.00 87.31 86 SER A CA 1
ATOM 696 C C . SER A 1 86 ? 0.332 5.315 -17.478 1.00 87.31 86 SER A C 1
ATOM 698 O O . SER A 1 86 ? 0.612 5.780 -18.584 1.00 87.31 86 SER A O 1
ATOM 700 N N . ARG A 1 87 ? 1.226 4.611 -16.767 1.00 85.25 87 ARG A N 1
ATOM 701 C CA . ARG A 1 87 ? 2.589 4.299 -17.216 1.00 85.25 87 ARG A CA 1
ATOM 702 C C . ARG A 1 87 ? 2.880 2.808 -17.089 1.00 85.25 87 ARG A C 1
ATOM 704 O O . ARG A 1 87 ? 2.221 2.077 -16.361 1.00 85.25 87 ARG A O 1
ATOM 711 N N . GLU A 1 88 ? 3.908 2.354 -17.795 1.00 81.31 88 GLU A N 1
ATOM 712 C CA . GLU A 1 88 ? 4.405 0.973 -17.699 1.00 81.31 88 GLU A CA 1
ATOM 713 C C . GLU A 1 88 ? 5.313 0.748 -16.483 1.00 81.31 88 GLU A C 1
ATOM 715 O O . GLU A 1 88 ? 5.465 -0.375 -15.998 1.00 81.31 88 GLU A O 1
ATOM 720 N N . TYR A 1 89 ? 5.935 1.821 -15.994 1.00 85.25 89 TYR A N 1
ATOM 721 C CA . TYR A 1 89 ? 6.827 1.790 -14.847 1.00 85.25 89 TYR A CA 1
ATOM 722 C C . TYR A 1 89 ? 6.846 3.140 -14.129 1.00 85.25 89 TYR A C 1
ATOM 724 O O . TYR A 1 89 ? 6.579 4.189 -14.724 1.00 85.25 89 TYR A O 1
ATOM 732 N N . TRP A 1 90 ? 7.248 3.099 -12.864 1.00 89.44 90 TRP A N 1
ATOM 733 C CA . TRP A 1 90 ? 7.489 4.264 -12.025 1.00 89.44 90 TRP A CA 1
ATOM 734 C C . TRP A 1 90 ? 8.786 4.098 -11.254 1.00 89.44 90 TRP A C 1
ATOM 736 O O . TRP A 1 90 ? 9.115 3.001 -10.810 1.00 89.44 90 TRP A O 1
ATOM 746 N N . ARG A 1 91 ? 9.507 5.194 -11.036 1.00 87.00 91 ARG A N 1
ATOM 747 C CA . ARG A 1 91 ? 10.420 5.275 -9.897 1.00 87.00 91 ARG A CA 1
ATOM 748 C C . ARG A 1 91 ? 9.582 5.614 -8.668 1.00 87.00 91 ARG A C 1
ATOM 750 O O . ARG A 1 91 ? 8.719 6.483 -8.757 1.00 87.00 91 ARG A O 1
ATOM 757 N N . LEU A 1 92 ? 9.845 4.952 -7.544 1.00 87.19 92 LEU A N 1
ATOM 758 C CA . LEU A 1 92 ? 9.083 5.144 -6.309 1.00 87.19 92 LEU A CA 1
ATOM 759 C C . LEU A 1 92 ? 9.042 6.622 -5.895 1.00 87.19 92 LEU A C 1
ATOM 761 O O . LEU A 1 92 ? 7.958 7.145 -5.680 1.00 87.19 92 LEU A O 1
ATOM 765 N N . SER A 1 93 ? 10.189 7.309 -5.910 1.00 85.25 93 SER A N 1
ATOM 766 C CA . SER A 1 93 ? 10.278 8.739 -5.580 1.00 85.25 93 SER A CA 1
ATOM 767 C C . SER A 1 93 ? 9.424 9.632 -6.482 1.00 85.25 93 SER A C 1
ATOM 769 O O . SER A 1 93 ? 8.839 10.604 -6.018 1.00 85.25 93 SER A O 1
ATOM 771 N N . ASP A 1 94 ? 9.342 9.307 -7.774 1.00 88.25 94 ASP A N 1
ATOM 772 C CA . ASP A 1 94 ? 8.595 10.112 -8.745 1.00 88.25 94 ASP A CA 1
ATOM 773 C C . ASP A 1 94 ? 7.086 9.901 -8.556 1.00 88.25 94 ASP A C 1
ATOM 775 O O . ASP A 1 94 ? 6.295 10.837 -8.678 1.00 88.25 94 ASP A O 1
ATOM 779 N N . LEU A 1 95 ? 6.688 8.665 -8.231 1.00 89.50 95 LEU A N 1
ATOM 780 C CA . LEU A 1 95 ? 5.313 8.335 -7.875 1.00 89.50 95 LEU A CA 1
ATOM 781 C C . LEU A 1 95 ? 4.913 9.008 -6.558 1.00 89.50 95 LEU A C 1
ATOM 783 O O . LEU A 1 95 ? 3.831 9.582 -6.492 1.00 89.50 95 LEU A O 1
ATOM 787 N N . GLU A 1 96 ? 5.773 8.983 -5.537 1.00 88.31 96 GLU A N 1
ATOM 788 C CA . GLU A 1 96 ? 5.568 9.691 -4.265 1.00 88.31 96 GLU A CA 1
ATOM 789 C C . GLU A 1 96 ? 5.348 11.182 -4.510 1.00 88.31 96 GLU A C 1
ATOM 791 O O . GLU A 1 96 ? 4.307 11.722 -4.140 1.00 88.31 96 GLU A O 1
ATOM 796 N N . GLU A 1 97 ? 6.265 11.834 -5.229 1.00 88.19 97 GLU A N 1
ATOM 797 C CA . GLU A 1 97 ? 6.162 13.257 -5.545 1.00 88.19 97 GLU A CA 1
ATOM 798 C C . GLU A 1 97 ? 4.856 13.588 -6.282 1.00 88.19 97 GLU A C 1
ATOM 800 O O . GLU A 1 97 ? 4.168 14.552 -5.933 1.00 88.19 97 GLU A O 1
ATOM 805 N N . GLN A 1 98 ? 4.484 12.788 -7.284 1.00 88.94 98 GLN A N 1
ATOM 806 C CA . GLN A 1 98 ? 3.248 13.005 -8.030 1.00 88.94 98 GLN A CA 1
ATOM 807 C C . GLN A 1 98 ? 2.003 12.783 -7.164 1.00 88.94 98 GLN A C 1
ATOM 809 O O . GLN A 1 98 ? 1.056 13.568 -7.235 1.00 88.94 98 GLN A O 1
ATOM 814 N N . THR A 1 99 ? 2.009 11.747 -6.326 1.00 88.00 99 THR A N 1
ATOM 815 C CA . THR A 1 99 ? 0.877 11.419 -5.454 1.00 88.00 99 THR A CA 1
ATOM 816 C C . THR A 1 99 ? 0.683 12.509 -4.397 1.00 88.00 99 THR A C 1
ATOM 818 O O . THR A 1 99 ? -0.445 12.957 -4.184 1.00 88.00 99 THR A O 1
ATOM 821 N N . TYR A 1 100 ? 1.771 13.041 -3.832 1.00 88.44 100 TYR A N 1
ATOM 822 C CA . TYR A 1 100 ? 1.722 14.174 -2.905 1.00 88.44 100 TYR A CA 1
ATOM 823 C C . TYR A 1 100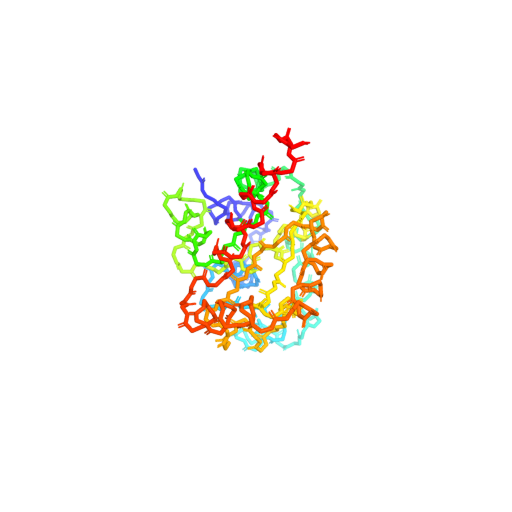 ? 1.221 15.453 -3.580 1.00 88.44 100 TYR A C 1
ATOM 825 O O . TYR A 1 100 ? 0.393 16.159 -3.009 1.00 88.44 100 TYR A O 1
ATOM 833 N N . LYS A 1 101 ? 1.666 15.746 -4.811 1.00 87.94 101 LYS A N 1
ATOM 834 C CA . LYS A 1 101 ? 1.180 16.907 -5.580 1.00 87.94 101 LYS A CA 1
ATOM 835 C C . LYS A 1 101 ? -0.310 16.819 -5.901 1.00 87.94 101 LYS A C 1
ATOM 837 O O . LYS A 1 101 ? -0.984 17.840 -5.899 1.00 87.94 101 LYS A O 1
ATOM 842 N N . SER A 1 102 ? -0.817 15.615 -6.159 1.00 85.81 102 SER A N 1
ATOM 843 C CA . SER A 1 102 ? -2.245 15.387 -6.413 1.00 85.81 102 SER A CA 1
ATOM 844 C C . SER A 1 102 ? -3.122 15.449 -5.155 1.00 85.81 102 SER A C 1
ATOM 846 O O . SER A 1 102 ? -4.342 15.483 -5.268 1.00 85.81 102 SER A O 1
ATOM 848 N N . GLY A 1 103 ? -2.523 15.446 -3.958 1.00 85.56 103 GLY A N 1
ATOM 849 C CA . GLY A 1 103 ? -3.255 15.406 -2.690 1.00 85.56 103 GLY A CA 1
ATOM 850 C C . GLY A 1 103 ? -3.910 14.054 -2.375 1.00 85.56 103 GLY A C 1
ATOM 851 O O . GLY A 1 103 ? -4.667 13.964 -1.411 1.00 85.56 103 GLY A O 1
ATOM 852 N N . LEU A 1 104 ? -3.622 13.002 -3.153 1.00 85.12 104 LEU A N 1
ATOM 853 C CA . LEU A 1 104 ? -4.147 11.651 -2.921 1.00 85.12 104 LEU A CA 1
ATOM 854 C C . LEU A 1 104 ? -3.583 11.023 -1.640 1.00 85.12 104 LEU A C 1
ATOM 856 O O . LEU A 1 104 ? -4.287 10.286 -0.951 1.00 85.12 104 LEU A O 1
ATOM 860 N N . VAL A 1 105 ? -2.321 11.319 -1.320 1.00 85.56 105 VAL A N 1
ATOM 861 C CA . VAL A 1 105 ? -1.593 10.789 -0.158 1.00 85.56 105 VAL A CA 1
ATOM 862 C C . VAL A 1 105 ? -0.835 11.936 0.522 1.00 85.56 105 VAL A C 1
ATOM 864 O O . VAL A 1 105 ? -0.341 12.840 -0.153 1.00 85.56 105 VAL A O 1
ATOM 867 N N . GLY A 1 106 ? -0.764 11.926 1.856 1.00 82.62 106 GLY A N 1
ATOM 868 C CA . GLY A 1 106 ? -0.012 12.916 2.632 1.00 82.62 106 GLY A CA 1
ATOM 869 C C . GLY A 1 106 ? 1.501 12.677 2.576 1.00 82.62 106 GLY A C 1
ATOM 870 O O . GLY A 1 106 ? 1.945 11.550 2.396 1.00 82.62 106 GLY A O 1
ATOM 871 N N . LYS A 1 107 ? 2.308 13.728 2.776 1.00 80.00 107 LYS A N 1
ATOM 872 C CA . LYS A 1 107 ? 3.786 13.636 2.742 1.00 80.00 107 LYS A CA 1
ATOM 873 C C . LYS A 1 107 ? 4.388 12.723 3.817 1.00 80.00 107 LYS A C 1
ATOM 875 O O . LYS A 1 107 ? 5.488 12.222 3.632 1.00 80.00 107 LYS A O 1
ATOM 880 N N . GLU A 1 108 ? 3.670 12.538 4.920 1.00 79.06 108 GLU A N 1
ATOM 881 C CA . GLU A 1 108 ? 4.065 11.669 6.039 1.00 79.06 108 GLU A CA 1
ATOM 882 C C . GLU A 1 108 ? 3.657 10.203 5.824 1.00 79.06 108 GLU A C 1
ATOM 884 O O . GLU A 1 108 ? 3.931 9.342 6.659 1.00 79.06 108 GLU A O 1
ATOM 889 N N . SER A 1 109 ? 2.948 9.917 4.729 1.00 81.75 109 SER A N 1
ATOM 890 C CA . SER A 1 109 ? 2.480 8.579 4.398 1.00 81.75 109 SER A CA 1
ATOM 891 C C . SER A 1 109 ? 3.444 7.882 3.447 1.00 81.75 109 SER A C 1
ATOM 893 O O . SER A 1 109 ? 4.068 8.500 2.592 1.00 81.75 109 SER A O 1
ATOM 895 N N . HIS A 1 110 ? 3.501 6.562 3.543 1.00 85.06 110 HIS A N 1
ATOM 896 C CA . HIS A 1 110 ? 4.390 5.724 2.756 1.00 85.06 110 HIS A CA 1
ATOM 897 C C . HIS A 1 110 ? 3.592 4.890 1.767 1.00 85.06 110 HIS A C 1
ATOM 899 O O . HIS A 1 110 ? 2.715 4.112 2.152 1.00 8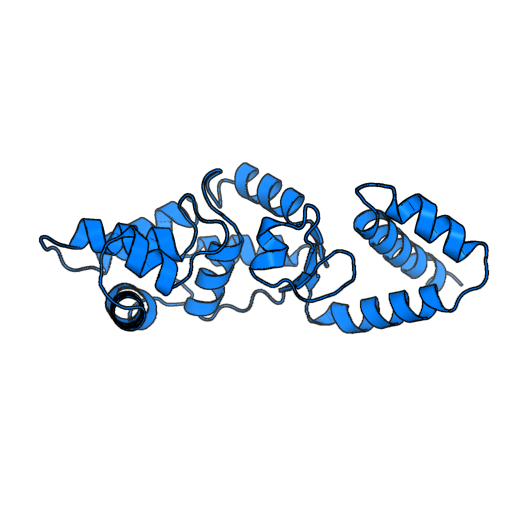5.06 110 HIS A O 1
ATOM 905 N N . LEU A 1 111 ? 3.935 4.996 0.479 1.00 86.06 111 LEU A N 1
ATOM 906 C CA . LEU A 1 111 ? 3.182 4.325 -0.583 1.00 86.06 111 LEU A CA 1
ATOM 907 C C . LEU A 1 111 ? 3.101 2.813 -0.386 1.00 86.06 111 LEU A C 1
ATOM 909 O O . LEU A 1 111 ? 2.079 2.223 -0.708 1.00 86.06 111 LEU A O 1
ATOM 913 N N . LYS A 1 112 ? 4.118 2.161 0.192 1.00 85.50 112 LYS A N 1
ATOM 914 C CA . LYS A 1 112 ? 4.053 0.711 0.414 1.00 85.50 112 LYS A CA 1
ATOM 915 C C . LYS A 1 112 ? 2.894 0.303 1.334 1.00 85.50 112 LYS A C 1
ATOM 917 O O . LYS A 1 112 ? 2.281 -0.732 1.089 1.00 85.50 112 LYS A O 1
ATOM 922 N N . GLY A 1 113 ? 2.555 1.119 2.332 1.00 86.38 113 GLY A N 1
ATOM 923 C CA . GLY A 1 113 ? 1.374 0.897 3.169 1.00 86.38 113 GLY A CA 1
ATOM 924 C C . GLY A 1 113 ? 0.062 1.045 2.392 1.00 86.38 113 GLY A C 1
ATOM 925 O O . GLY A 1 113 ? -0.853 0.246 2.579 1.00 86.38 113 GLY A O 1
ATOM 926 N N . ILE A 1 114 ? 0.010 1.980 1.439 1.00 88.94 114 ILE A N 1
ATOM 927 C CA . ILE A 1 114 ? -1.124 2.135 0.516 1.00 88.94 114 ILE A CA 1
ATOM 928 C C . ILE A 1 114 ? -1.280 0.902 -0.384 1.00 88.94 114 ILE A C 1
ATOM 930 O O . ILE A 1 114 ? -2.398 0.481 -0.658 1.00 88.94 114 ILE A O 1
ATOM 934 N N . PHE A 1 115 ? -0.189 0.253 -0.797 1.00 89.62 115 PHE A N 1
ATOM 935 C CA . PHE A 1 115 ? -0.287 -1.017 -1.527 1.00 89.62 115 PHE A CA 1
ATOM 936 C C . PHE A 1 115 ? -0.863 -2.147 -0.662 1.00 89.62 115 PHE A C 1
ATOM 938 O O . PHE A 1 115 ? -1.674 -2.917 -1.164 1.00 89.62 115 PHE A O 1
ATOM 945 N N . ASN A 1 116 ? -0.541 -2.206 0.638 1.00 88.12 116 ASN A N 1
ATOM 946 C CA . ASN A 1 116 ? -1.209 -3.151 1.546 1.00 88.12 116 ASN A CA 1
ATOM 947 C C . ASN A 1 116 ? -2.719 -2.865 1.635 1.00 88.12 116 ASN A C 1
ATOM 949 O O . ASN A 1 116 ? -3.517 -3.791 1.738 1.00 88.12 116 ASN A O 1
ATOM 953 N N . LEU A 1 117 ? -3.110 -1.586 1.601 1.00 90.50 117 LEU A N 1
ATOM 954 C CA . LEU A 1 117 ? -4.514 -1.176 1.595 1.00 90.50 117 LEU A CA 1
ATOM 955 C C . LEU A 1 117 ? -5.223 -1.633 0.313 1.00 90.50 117 LEU A C 1
ATOM 957 O O . LEU A 1 117 ? -6.308 -2.194 0.390 1.00 90.50 117 LEU A O 1
ATOM 961 N N . ILE A 1 118 ? -4.596 -1.443 -0.850 1.00 91.12 118 ILE A N 1
ATOM 962 C CA . ILE A 1 118 ? -5.104 -1.908 -2.151 1.00 91.12 118 ILE A CA 1
ATOM 963 C C . ILE A 1 118 ? -5.334 -3.426 -2.136 1.00 91.12 118 ILE A C 1
ATOM 965 O O . ILE A 1 118 ? -6.408 -3.887 -2.522 1.00 91.12 118 ILE A O 1
ATOM 969 N N . GLU A 1 119 ? -4.353 -4.188 -1.642 1.00 88.38 119 GLU A N 1
ATOM 970 C CA . GLU A 1 119 ? -4.446 -5.647 -1.519 1.00 88.38 119 GLU A CA 1
ATOM 971 C C . GLU A 1 119 ? -5.583 -6.069 -0.570 1.00 88.38 119 GLU A C 1
ATOM 973 O O . GLU A 1 119 ? -6.400 -6.916 -0.928 1.00 88.38 119 GLU A O 1
ATOM 978 N N . ASP A 1 120 ? -5.692 -5.446 0.608 1.00 90.00 120 ASP A N 1
ATOM 979 C CA . ASP A 1 120 ? -6.725 -5.769 1.604 1.00 90.00 120 ASP A CA 1
ATOM 980 C C . ASP A 1 120 ? -8.147 -5.367 1.161 1.00 90.00 120 ASP A C 1
ATOM 982 O O . ASP A 1 120 ? -9.123 -5.962 1.616 1.00 90.00 120 ASP A O 1
ATOM 986 N N . VAL A 1 121 ? -8.277 -4.382 0.266 1.00 90.44 121 VAL A N 1
ATOM 987 C CA . VAL A 1 121 ? -9.547 -3.979 -0.371 1.00 90.44 121 VAL A CA 1
ATOM 988 C C . VAL A 1 121 ? -9.858 -4.840 -1.611 1.00 90.44 121 VAL A C 1
ATOM 990 O O . VAL A 1 121 ? -10.906 -4.691 -2.243 1.00 90.44 121 VAL A O 1
ATOM 993 N N . ASN A 1 122 ? -8.986 -5.803 -1.929 1.00 88.19 122 ASN A N 1
ATOM 994 C CA . ASN A 1 122 ? -9.104 -6.716 -3.062 1.00 88.19 122 ASN A CA 1
ATOM 995 C C . ASN A 1 122 ? -9.167 -5.979 -4.414 1.00 88.19 122 ASN A C 1
ATOM 997 O O . ASN A 1 122 ? -9.979 -6.309 -5.284 1.00 88.19 122 ASN A O 1
ATOM 1001 N N . LEU A 1 123 ? -8.334 -4.946 -4.565 1.00 88.88 123 LEU A N 1
ATOM 1002 C CA . LEU A 1 123 ? -8.110 -4.235 -5.820 1.00 88.88 123 LEU A CA 1
ATOM 1003 C C . LEU A 1 123 ? -6.794 -4.708 -6.445 1.00 88.88 123 LEU A C 1
ATOM 1005 O O . LEU A 1 123 ? -5.778 -4.828 -5.763 1.00 88.88 123 LEU A O 1
ATOM 1009 N N . ASP A 1 124 ? -6.791 -4.946 -7.757 1.00 87.25 124 ASP A N 1
ATOM 1010 C CA . ASP A 1 124 ? -5.559 -5.251 -8.485 1.00 87.25 124 ASP A CA 1
ATOM 1011 C C . ASP A 1 124 ? -4.929 -3.962 -9.020 1.00 87.25 124 ASP A C 1
ATOM 1013 O O . ASP A 1 124 ? -5.493 -3.272 -9.872 1.00 87.25 124 ASP A O 1
ATOM 1017 N N . CYS A 1 125 ? -3.732 -3.640 -8.533 1.00 86.19 125 CYS A N 1
ATOM 1018 C CA . CYS A 1 125 ? -2.953 -2.539 -9.085 1.00 86.19 125 CYS A CA 1
ATOM 1019 C C . CYS A 1 125 ? -2.186 -2.950 -10.351 1.00 86.19 125 CYS A C 1
ATOM 1021 O O . CYS A 1 125 ? -1.953 -2.102 -11.212 1.00 86.19 125 CYS A O 1
ATOM 1023 N N . GLY A 1 126 ? -1.814 -4.227 -10.495 1.00 88.38 126 GLY A N 1
ATOM 1024 C CA . GLY A 1 126 ? -1.022 -4.743 -11.612 1.00 88.38 126 GLY A CA 1
ATOM 1025 C C . GLY A 1 126 ? 0.472 -4.394 -11.570 1.00 88.38 126 GLY A C 1
ATOM 1026 O O . GLY A 1 126 ? 1.139 -4.523 -12.600 1.00 88.38 126 GLY A O 1
ATOM 1027 N N . PHE A 1 127 ? 1.010 -3.953 -10.424 1.00 90.81 127 PHE A N 1
ATOM 1028 C CA . PHE A 1 127 ? 2.418 -3.565 -10.259 1.00 90.81 127 PHE A CA 1
ATOM 1029 C C . PHE A 1 127 ? 3.097 -4.288 -9.099 1.00 90.81 127 PHE A C 1
ATOM 1031 O O . PHE A 1 127 ? 2.500 -4.542 -8.057 1.00 90.81 127 PHE A O 1
ATOM 1038 N N . GLU A 1 128 ? 4.398 -4.512 -9.252 1.00 89.81 128 GLU A N 1
ATOM 1039 C CA . GLU A 1 128 ? 5.273 -5.028 -8.204 1.00 89.81 128 GLU A CA 1
ATOM 1040 C C . GLU A 1 128 ? 6.516 -4.142 -8.036 1.00 89.81 128 GLU A C 1
ATOM 1042 O O . GLU A 1 128 ? 6.919 -3.412 -8.946 1.00 89.81 128 GLU A O 1
ATOM 1047 N N . PHE A 1 129 ? 7.133 -4.211 -6.854 1.00 89.56 129 PHE A N 1
ATOM 1048 C CA . PHE A 1 129 ? 8.309 -3.420 -6.491 1.00 89.56 129 PHE A CA 1
ATOM 1049 C C . PHE A 1 129 ? 9.599 -4.174 -6.824 1.00 89.56 129 PHE A C 1
ATOM 1051 O O . PHE A 1 129 ? 9.793 -5.309 -6.379 1.00 89.56 129 PHE A O 1
ATOM 1058 N N . TYR A 1 130 ? 10.517 -3.508 -7.520 1.00 86.06 130 TYR A N 1
ATOM 1059 C CA . TYR A 1 130 ? 11.803 -4.046 -7.955 1.00 86.06 130 TYR A CA 1
ATOM 1060 C C . TYR A 1 130 ? 12.972 -3.126 -7.584 1.00 86.06 130 TYR A C 1
ATOM 1062 O O . TYR A 1 130 ? 12.866 -1.896 -7.623 1.00 86.06 130 TYR A O 1
ATOM 1070 N N . THR A 1 131 ? 14.108 -3.732 -7.240 1.00 84.00 131 THR A N 1
ATOM 1071 C CA . THR A 1 131 ? 15.397 -3.038 -7.136 1.00 84.00 131 THR A CA 1
ATOM 1072 C C . THR A 1 131 ? 15.935 -2.717 -8.541 1.00 84.00 131 THR A C 1
ATOM 1074 O O . THR A 1 131 ? 15.418 -3.238 -9.537 1.00 84.00 131 THR A O 1
ATOM 1077 N N . PRO A 1 132 ? 16.986 -1.886 -8.677 1.00 77.62 132 PRO A N 1
ATOM 1078 C CA . PRO A 1 132 ? 17.590 -1.589 -9.979 1.00 77.62 132 PRO A CA 1
ATOM 1079 C C . PRO A 1 132 ? 18.120 -2.836 -10.704 1.00 77.62 132 PRO A C 1
ATOM 1081 O O . PRO A 1 132 ? 18.220 -2.849 -11.929 1.00 77.62 132 PRO A O 1
ATOM 1084 N N . GLU A 1 133 ? 18.442 -3.890 -9.954 1.00 77.12 133 GLU A N 1
ATOM 1085 C CA . GLU A 1 133 ? 18.905 -5.183 -10.457 1.00 77.12 133 GLU A CA 1
ATOM 1086 C C . GLU A 1 133 ? 17.758 -6.108 -10.897 1.00 77.12 133 GLU A C 1
ATOM 1088 O O . GLU A 1 133 ? 18.022 -7.255 -11.252 1.00 77.12 133 GLU A O 1
ATOM 1093 N N . LEU A 1 134 ? 16.508 -5.620 -10.891 1.00 80.00 134 LEU A N 1
ATOM 1094 C CA . LEU A 1 134 ? 15.282 -6.379 -11.176 1.00 80.00 134 LEU A CA 1
ATOM 1095 C C . LEU A 1 134 ? 15.011 -7.517 -10.182 1.00 80.00 134 LEU A C 1
ATOM 1097 O O . LEU A 1 134 ? 14.284 -8.457 -10.488 1.00 80.00 134 LEU A O 1
ATOM 1101 N N . ASN A 1 135 ? 15.536 -7.412 -8.961 1.00 84.00 135 ASN A N 1
ATOM 1102 C CA . ASN A 1 135 ? 15.129 -8.294 -7.873 1.00 84.00 135 ASN A CA 1
ATOM 1103 C C . ASN A 1 135 ? 13.867 -7.737 -7.214 1.00 84.00 135 ASN A C 1
ATOM 1105 O O . ASN A 1 135 ? 13.757 -6.526 -7.016 1.00 84.00 135 ASN A O 1
ATOM 1109 N N . ARG A 1 136 ? 12.929 -8.607 -6.830 1.00 87.00 136 ARG A N 1
ATOM 1110 C CA . ARG A 1 136 ? 11.761 -8.189 -6.044 1.00 87.00 136 ARG A CA 1
ATOM 1111 C C . ARG A 1 136 ? 12.204 -7.539 -4.732 1.00 87.00 136 ARG A C 1
ATOM 1113 O O . ARG A 1 136 ? 13.083 -8.053 -4.038 1.00 87.00 136 ARG A O 1
ATOM 1120 N N . VAL A 1 137 ? 11.579 -6.417 -4.389 1.00 85.69 137 VAL A N 1
ATOM 1121 C CA . VAL A 1 137 ? 11.897 -5.667 -3.169 1.00 85.69 137 VAL A CA 1
ATOM 1122 C C . VAL A 1 137 ? 11.424 -6.443 -1.945 1.00 85.69 137 VAL A C 1
ATOM 1124 O O . VAL A 1 137 ? 10.252 -6.780 -1.793 1.00 85.69 137 VAL A O 1
ATOM 1127 N N . THR A 1 138 ? 12.360 -6.674 -1.034 1.00 81.25 138 THR A N 1
ATOM 1128 C CA . THR A 1 138 ? 12.121 -7.123 0.338 1.00 81.25 138 THR A CA 1
ATOM 1129 C C . THR A 1 138 ? 12.104 -5.934 1.300 1.00 81.25 138 THR A C 1
ATOM 1131 O O . THR A 1 138 ? 12.565 -4.836 0.965 1.00 81.25 138 THR A O 1
ATOM 1134 N N . ARG A 1 139 ? 11.638 -6.151 2.535 1.00 75.50 139 ARG A N 1
ATOM 1135 C CA . ARG A 1 139 ? 11.609 -5.117 3.583 1.00 75.50 139 ARG A CA 1
ATOM 1136 C C . ARG A 1 139 ? 12.971 -4.462 3.810 1.00 75.50 139 ARG A C 1
ATOM 1138 O O . ARG A 1 139 ? 13.062 -3.243 3.841 1.00 75.50 139 ARG A O 1
ATOM 1145 N N . ASN A 1 140 ? 14.042 -5.248 3.877 1.00 72.88 140 ASN A N 1
ATOM 1146 C CA . ASN A 1 140 ? 15.384 -4.693 4.064 1.00 72.88 140 ASN A CA 1
ATOM 1147 C C . ASN A 1 140 ? 15.802 -3.825 2.875 1.00 72.88 140 ASN A C 1
ATOM 1149 O O . ASN A 1 140 ? 16.379 -2.754 3.062 1.00 72.88 140 ASN A O 1
ATOM 1153 N N . SER A 1 141 ? 15.473 -4.248 1.651 1.00 72.12 141 SER A N 1
ATOM 1154 C CA . SER A 1 141 ? 15.790 -3.458 0.462 1.00 72.12 141 SER A CA 1
ATOM 1155 C C . SER A 1 141 ? 14.964 -2.177 0.351 1.00 72.12 141 SER A C 1
ATOM 1157 O O . SER A 1 141 ? 15.503 -1.214 -0.178 1.00 72.12 141 SER A O 1
ATOM 1159 N N . ILE A 1 142 ? 13.733 -2.104 0.885 1.00 74.56 142 ILE A N 1
ATOM 1160 C CA . ILE A 1 142 ? 12.944 -0.858 0.820 1.00 74.56 142 ILE A CA 1
ATOM 1161 C C . ILE A 1 142 ? 13.607 0.272 1.609 1.00 74.56 142 ILE A C 1
ATOM 1163 O O . ILE A 1 142 ? 13.631 1.412 1.165 1.00 74.56 142 ILE A O 1
ATOM 1167 N N . VAL A 1 143 ? 14.178 -0.068 2.767 1.00 69.00 143 VAL A N 1
ATOM 1168 C CA . VAL A 1 143 ? 14.807 0.896 3.679 1.00 69.00 143 VAL A CA 1
ATOM 1169 C C . VAL A 1 143 ? 16.207 1.280 3.195 1.00 69.00 143 VAL A C 1
ATOM 1171 O O . VAL A 1 143 ? 16.658 2.403 3.393 1.00 69.00 143 VAL A O 1
ATOM 1174 N N . THR A 1 144 ? 16.915 0.346 2.556 1.00 65.19 144 THR A N 1
ATOM 1175 C CA . THR A 1 144 ? 18.326 0.526 2.172 1.00 65.19 144 THR A CA 1
ATOM 1176 C C . THR A 1 144 ? 18.519 1.004 0.732 1.00 65.19 144 THR A C 1
ATOM 1178 O O . THR A 1 144 ? 19.528 1.645 0.426 1.00 65.19 144 THR A O 1
ATOM 1181 N N . SER A 1 145 ? 17.578 0.716 -0.171 1.00 64.56 145 SER A N 1
ATOM 1182 C CA . SER A 1 145 ? 17.725 1.007 -1.599 1.00 64.56 145 SER A CA 1
ATOM 1183 C C . SER A 1 145 ? 17.213 2.401 -1.926 1.00 64.56 145 SER A C 1
ATOM 1185 O O . SER A 1 145 ? 16.028 2.685 -1.820 1.00 64.56 145 SER A O 1
ATOM 1187 N N . LYS A 1 146 ? 18.102 3.265 -2.425 1.00 65.25 146 LYS A N 1
ATOM 1188 C CA . LYS A 1 146 ? 17.741 4.636 -2.835 1.00 65.25 146 LYS A CA 1
ATOM 1189 C C . LYS A 1 146 ? 16.882 4.700 -4.101 1.00 65.25 146 LYS A C 1
ATOM 1191 O O . LYS A 1 146 ? 16.296 5.736 -4.388 1.00 65.25 146 LYS A O 1
ATOM 1196 N N . ASN A 1 147 ? 16.860 3.623 -4.884 1.00 78.50 147 ASN A N 1
ATOM 1197 C CA . ASN A 1 147 ? 16.226 3.571 -6.194 1.00 78.50 147 ASN A CA 1
ATOM 1198 C C . ASN A 1 147 ? 15.352 2.325 -6.277 1.00 78.50 147 ASN A C 1
ATOM 1200 O O . ASN A 1 147 ? 15.859 1.230 -6.499 1.00 78.50 147 ASN A O 1
ATOM 1204 N N . ILE A 1 148 ? 14.051 2.507 -6.095 1.00 85.94 148 ILE A N 1
ATOM 1205 C CA . ILE A 1 148 ? 13.054 1.444 -6.202 1.00 85.94 148 ILE A CA 1
ATOM 1206 C C . ILE A 1 148 ? 12.147 1.763 -7.375 1.00 85.94 148 ILE A C 1
ATOM 1208 O O . ILE A 1 148 ? 11.813 2.928 -7.608 1.00 85.94 148 ILE A O 1
ATOM 1212 N N . PHE A 1 149 ? 11.766 0.729 -8.111 1.00 87.19 149 PHE A N 1
ATOM 1213 C CA . PHE A 1 149 ? 10.905 0.841 -9.273 1.00 87.19 149 PHE A CA 1
ATOM 1214 C C . PHE A 1 149 ? 9.632 0.041 -9.060 1.00 87.19 149 PHE A C 1
ATOM 1216 O O . PHE A 1 149 ? 9.677 -1.070 -8.543 1.00 87.19 149 PHE A O 1
ATOM 1223 N N . LEU A 1 150 ? 8.505 0.596 -9.485 1.00 90.19 150 LEU A N 1
ATOM 1224 C CA . LEU A 1 150 ? 7.279 -0.158 -9.673 1.00 90.19 150 LEU A CA 1
ATOM 1225 C C . LEU A 1 150 ? 7.188 -0.516 -11.148 1.00 90.19 150 LEU A C 1
ATOM 1227 O O . LEU A 1 150 ? 7.280 0.362 -12.007 1.00 90.19 150 LEU A O 1
ATOM 1231 N N . ILE A 1 151 ? 7.034 -1.802 -11.440 1.00 88.69 151 ILE A N 1
ATOM 1232 C CA . ILE A 1 151 ? 6.977 -2.320 -12.807 1.00 88.69 151 ILE A CA 1
ATOM 1233 C C . ILE A 1 151 ? 5.668 -3.077 -12.974 1.00 88.69 151 ILE A C 1
ATOM 1235 O O . ILE A 1 151 ? 5.292 -3.867 -12.107 1.00 88.69 151 ILE A O 1
ATOM 1239 N N . ARG A 1 152 ? 4.987 -2.844 -14.100 1.00 88.44 152 ARG A N 1
ATOM 1240 C CA . ARG A 1 152 ? 3.764 -3.565 -14.438 1.00 88.44 152 ARG A CA 1
ATOM 1241 C C . ARG A 1 152 ? 4.048 -5.061 -14.606 1.00 88.44 152 ARG A C 1
ATOM 1243 O O . ARG A 1 152 ? 4.968 -5.452 -15.333 1.00 88.44 152 ARG A O 1
ATOM 1250 N N . ASN A 1 153 ? 3.210 -5.902 -14.007 1.00 88.38 153 ASN A N 1
ATOM 1251 C CA . ASN A 1 153 ? 3.369 -7.360 -14.002 1.00 88.38 153 ASN A CA 1
ATOM 1252 C C . ASN A 1 153 ? 3.398 -7.963 -15.415 1.00 88.38 153 ASN A C 1
ATOM 1254 O O . ASN A 1 153 ? 4.143 -8.905 -15.678 1.00 88.38 153 ASN A O 1
ATOM 1258 N N . SER A 1 154 ? 2.650 -7.392 -16.362 1.00 86.12 154 SER A N 1
ATOM 1259 C CA . SER A 1 154 ? 2.667 -7.820 -17.768 1.00 86.12 154 SER A CA 1
ATOM 1260 C C . SER A 1 154 ? 4.011 -7.580 -18.465 1.00 86.12 154 SER A C 1
ATOM 1262 O O . SER A 1 154 ? 4.340 -8.256 -19.440 1.00 86.12 154 SER A O 1
ATOM 1264 N N . SER A 1 155 ? 4.798 -6.624 -17.974 1.00 81.12 155 SER A N 1
ATOM 1265 C CA . SER A 1 155 ? 5.984 -6.107 -18.658 1.00 81.12 155 SER A CA 1
ATOM 1266 C C . SER A 1 155 ? 7.289 -6.698 -18.118 1.00 81.12 155 SER A C 1
ATOM 1268 O O . SER A 1 155 ? 8.291 -6.705 -18.839 1.00 81.12 155 SER A O 1
ATOM 1270 N N . ILE A 1 156 ? 7.283 -7.287 -16.914 1.00 82.38 156 ILE A N 1
ATOM 1271 C CA . ILE A 1 156 ? 8.494 -7.792 -16.241 1.00 82.38 156 ILE A CA 1
ATOM 1272 C C . ILE A 1 156 ? 9.265 -8.828 -17.067 1.00 82.38 156 ILE A C 1
ATOM 1274 O O . ILE A 1 156 ? 10.456 -8.651 -17.311 1.00 82.38 156 ILE A O 1
ATOM 1278 N N . LYS A 1 157 ? 8.587 -9.847 -17.612 1.00 81.31 157 LYS A N 1
ATOM 1279 C CA . LYS A 1 157 ? 9.235 -10.911 -18.405 1.00 81.31 157 LYS A CA 1
ATOM 1280 C C . LYS A 1 157 ? 9.944 -10.361 -19.643 1.00 81.31 157 LYS A C 1
ATOM 1282 O O . LYS A 1 157 ? 10.979 -10.875 -20.068 1.00 81.31 157 LYS A O 1
ATOM 1287 N N . SER A 1 158 ? 9.374 -9.326 -20.254 1.00 75.31 158 SER A N 1
ATOM 1288 C CA . SER A 1 158 ? 9.970 -8.657 -21.412 1.00 75.31 158 SER A CA 1
ATOM 1289 C C . SER A 1 158 ? 11.223 -7.881 -21.007 1.00 75.31 158 SER A C 1
ATOM 1291 O O . SER A 1 158 ? 12.236 -7.942 -21.703 1.00 75.31 158 SER A O 1
ATOM 1293 N N . ILE A 1 159 ? 11.177 -7.209 -19.856 1.00 75.75 159 ILE A N 1
ATOM 1294 C CA . ILE A 1 159 ? 12.293 -6.438 -19.302 1.00 75.75 159 ILE A CA 1
ATOM 1295 C C . ILE A 1 159 ? 13.453 -7.360 -18.895 1.00 75.75 159 ILE A C 1
ATOM 1297 O O . ILE A 1 159 ? 14.596 -7.092 -19.260 1.00 75.75 159 ILE A O 1
ATOM 1301 N N . GLU A 1 160 ? 13.173 -8.488 -18.241 1.00 78.12 160 GLU A N 1
ATOM 1302 C CA . GLU A 1 160 ? 14.180 -9.494 -17.870 1.00 78.12 160 GLU A CA 1
ATOM 1303 C C . GLU A 1 160 ? 14.909 -10.061 -19.094 1.00 78.12 160 GLU A C 1
ATOM 1305 O O . GLU A 1 160 ? 16.141 -10.143 -19.120 1.00 78.12 160 GLU A O 1
ATOM 1310 N N . LYS A 1 161 ? 14.164 -10.402 -20.156 1.00 73.94 161 LYS A N 1
ATOM 1311 C CA . LYS A 1 161 ? 14.750 -10.877 -21.421 1.00 73.94 161 LYS A CA 1
ATOM 1312 C C . LYS A 1 161 ? 15.673 -9.830 -22.043 1.00 73.94 161 LYS A C 1
ATOM 1314 O O . LYS A 1 161 ? 16.733 -10.182 -22.565 1.00 73.94 161 LYS A O 1
ATOM 1319 N N . LEU A 1 162 ? 15.281 -8.557 -22.007 1.00 68.31 162 LEU A N 1
ATOM 1320 C CA . LEU A 1 162 ? 16.092 -7.454 -22.523 1.00 68.31 162 LEU A CA 1
ATOM 1321 C C . LEU A 1 162 ? 17.355 -7.242 -21.682 1.00 68.31 162 LEU A C 1
ATOM 1323 O O . LEU A 1 162 ? 18.439 -7.091 -22.250 1.00 68.31 162 LEU A O 1
ATOM 1327 N N . ASP A 1 163 ? 17.258 -7.316 -20.352 1.00 70.06 163 ASP A N 1
ATOM 1328 C CA . ASP A 1 163 ? 18.431 -7.250 -19.478 1.00 70.06 163 ASP A CA 1
ATOM 1329 C C . ASP A 1 163 ? 19.398 -8.415 -19.751 1.00 70.06 163 ASP A C 1
ATOM 1331 O O . ASP A 1 163 ? 20.601 -8.191 -19.924 1.00 70.06 163 ASP A O 1
ATOM 1335 N N . GLN A 1 164 ? 18.888 -9.640 -19.911 1.00 71.88 164 GLN A N 1
ATOM 1336 C CA . GLN A 1 164 ? 19.714 -10.809 -20.219 1.00 71.88 164 GLN A CA 1
ATOM 1337 C C . GLN A 1 164 ? 20.397 -10.702 -21.590 1.00 71.88 164 GLN A C 1
ATOM 1339 O O . GLN A 1 164 ? 21.590 -10.994 -21.699 1.00 71.88 164 GLN A O 1
ATOM 1344 N N . LYS A 1 165 ? 19.683 -10.238 -22.626 1.00 66.56 165 LYS A N 1
ATOM 1345 C CA . LYS A 1 165 ? 20.274 -9.957 -23.945 1.00 66.56 165 LYS A CA 1
ATOM 1346 C C . LYS A 1 165 ? 21.369 -8.896 -23.840 1.00 66.56 165 LYS A C 1
ATOM 1348 O O . LYS A 1 165 ? 22.466 -9.115 -24.339 1.00 66.56 165 LYS A O 1
ATOM 1353 N N . SER A 1 166 ? 21.118 -7.809 -23.107 1.00 61.03 166 SER A N 1
ATOM 1354 C CA . SER A 1 166 ? 22.105 -6.739 -22.908 1.00 61.03 166 SER A CA 1
ATOM 1355 C C . SER A 1 166 ? 23.382 -7.220 -22.207 1.00 61.03 166 SER A C 1
ATOM 1357 O O . SER A 1 166 ? 24.474 -6.757 -22.529 1.00 61.03 166 SER A O 1
ATOM 1359 N N . LYS A 1 167 ? 23.270 -8.171 -21.265 1.00 63.75 167 LYS A N 1
ATOM 1360 C CA . LYS A 1 167 ? 24.413 -8.771 -20.553 1.00 63.75 167 LYS A CA 1
ATOM 1361 C C . LYS A 1 167 ? 25.306 -9.614 -21.472 1.00 63.75 167 LYS A C 1
ATOM 1363 O O . LYS A 1 167 ? 26.484 -9.776 -21.160 1.00 63.75 167 LYS A O 1
ATOM 1368 N N . ARG A 1 168 ? 24.751 -10.138 -22.572 1.00 60.56 168 ARG A N 1
ATOM 1369 C CA . ARG A 1 168 ? 25.430 -10.994 -23.560 1.00 60.56 168 ARG A CA 1
ATOM 1370 C C . ARG A 1 168 ? 26.023 -10.213 -24.742 1.00 60.56 168 ARG A C 1
ATOM 1372 O O . ARG A 1 168 ? 26.748 -10.804 -25.534 1.00 60.56 168 ARG A O 1
ATOM 1379 N N . SER A 1 169 ? 25.744 -8.914 -24.866 1.00 53.50 169 SER A N 1
ATOM 1380 C CA . SER A 1 169 ? 26.268 -8.086 -25.959 1.00 53.50 169 SER A CA 1
ATOM 1381 C C . SER A 1 169 ? 27.743 -7.682 -25.744 1.00 53.50 169 SER A C 1
ATOM 1383 O O . SER A 1 169 ? 28.131 -7.386 -24.608 1.00 53.50 169 SER A O 1
ATOM 1385 N N . PRO A 1 170 ? 28.573 -7.605 -26.806 1.00 41.75 170 PRO A N 1
ATOM 1386 C CA . PRO A 1 170 ? 30.000 -7.295 -26.688 1.00 41.75 170 PRO A CA 1
ATOM 1387 C C . PRO A 1 170 ? 30.291 -5.870 -26.181 1.00 41.75 170 PRO A C 1
ATOM 1389 O O . PRO A 1 170 ? 29.588 -4.917 -26.516 1.00 41.75 170 PRO A O 1
ATOM 1392 N N . GLY A 1 171 ? 31.378 -5.743 -25.408 1.00 45.03 171 GLY A N 1
ATOM 1393 C CA . GLY A 1 171 ? 32.198 -4.544 -25.145 1.00 45.03 171 GLY A CA 1
ATOM 1394 C C . GLY A 1 171 ? 31.517 -3.172 -25.036 1.00 45.03 171 GLY A C 1
ATOM 1395 O O . GLY A 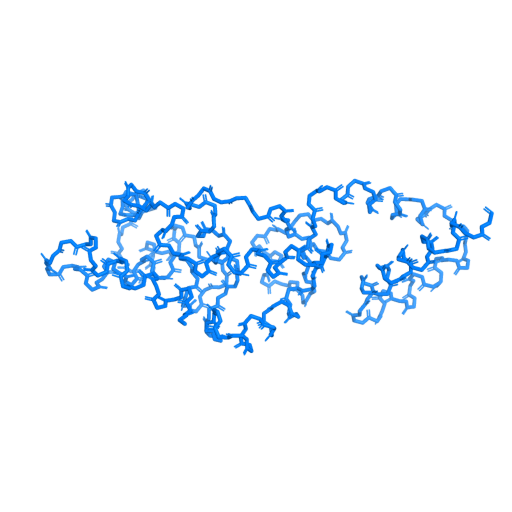1 171 ? 31.372 -2.636 -23.937 1.00 45.03 171 GLY A O 1
ATOM 1396 N N . SER A 1 172 ? 31.146 -2.564 -26.164 1.00 47.34 172 SER A N 1
ATOM 1397 C CA . SER A 1 172 ? 30.676 -1.172 -26.258 1.00 47.34 172 SER A CA 1
ATOM 1398 C C . SER A 1 172 ? 29.337 -0.928 -25.545 1.00 47.34 172 SER A C 1
ATOM 1400 O O . SER A 1 172 ? 29.189 0.067 -24.833 1.00 47.34 172 SER A O 1
ATOM 1402 N N . LEU A 1 173 ? 28.400 -1.880 -25.616 1.00 50.84 173 LEU A N 1
ATOM 1403 C CA . LEU A 1 173 ? 27.120 -1.830 -24.887 1.00 50.84 173 LEU A CA 1
ATOM 1404 C C . LEU A 1 173 ? 27.311 -1.998 -23.369 1.00 50.84 173 LEU A C 1
ATOM 1406 O O . LEU A 1 173 ? 26.583 -1.405 -22.568 1.00 50.84 173 LEU A O 1
ATOM 1410 N N . ARG A 1 174 ? 28.343 -2.747 -22.961 1.00 38.28 174 ARG A N 1
ATOM 1411 C CA . ARG A 1 174 ? 28.724 -2.949 -21.554 1.00 38.28 174 ARG A CA 1
ATOM 1412 C C . ARG A 1 174 ? 29.328 -1.681 -20.940 1.00 38.28 174 ARG A C 1
ATOM 1414 O O . ARG A 1 174 ? 29.015 -1.354 -19.797 1.00 38.28 174 ARG A O 1
ATOM 1421 N N . TYR A 1 175 ? 30.119 -0.932 -21.713 1.00 39.53 175 TYR A N 1
ATOM 1422 C CA . TYR A 1 175 ? 30.634 0.387 -21.324 1.00 39.53 175 TYR A CA 1
ATOM 1423 C C . TYR A 1 175 ? 29.517 1.424 -21.166 1.00 39.53 175 TYR A C 1
ATOM 1425 O O . TYR A 1 175 ? 29.512 2.155 -20.175 1.00 39.53 175 TYR A O 1
ATOM 1433 N N . CYS A 1 176 ? 28.528 1.448 -22.069 1.00 42.00 176 CYS A N 1
ATOM 1434 C CA . CYS A 1 176 ? 27.321 2.259 -21.882 1.00 42.00 176 CYS A CA 1
ATOM 1435 C C . CYS A 1 176 ? 26.580 1.866 -20.595 1.00 42.00 176 CYS A C 1
ATOM 1437 O O . CYS A 1 176 ? 26.206 2.748 -19.828 1.00 42.00 176 CYS A O 1
ATOM 1439 N N . LYS A 1 177 ? 26.455 0.565 -20.290 1.00 44.53 177 LYS A N 1
ATOM 1440 C CA . LYS A 1 177 ? 25.828 0.068 -19.052 1.00 44.53 177 LYS A CA 1
ATOM 1441 C C . LYS A 1 177 ? 26.572 0.512 -17.787 1.00 44.53 177 LYS A C 1
ATOM 1443 O O . LYS A 1 177 ? 25.922 0.996 -16.876 1.00 44.53 177 LYS A O 1
ATOM 1448 N N . LEU A 1 178 ? 27.906 0.448 -17.746 1.00 36.12 178 LEU A N 1
ATOM 1449 C CA . LEU A 1 178 ? 28.721 0.930 -16.613 1.00 36.12 178 LEU A CA 1
ATOM 1450 C C . LEU A 1 178 ? 28.668 2.457 -16.434 1.00 36.12 178 LEU A C 1
ATOM 1452 O O . LEU A 1 178 ? 28.634 2.956 -15.308 1.00 36.12 178 LEU A O 1
ATOM 1456 N N . LYS A 1 179 ? 28.646 3.219 -17.536 1.00 32.69 179 LYS A N 1
ATOM 1457 C CA . LYS A 1 179 ? 28.525 4.688 -17.492 1.00 32.69 179 LYS A CA 1
ATOM 1458 C C . LYS A 1 179 ? 27.124 5.125 -17.069 1.00 32.69 179 LYS A C 1
ATOM 1460 O O . LYS A 1 179 ? 26.986 6.109 -16.347 1.00 32.69 179 LYS A O 1
ATOM 1465 N N . LEU A 1 180 ? 26.099 4.398 -17.511 1.00 38.47 180 LEU A N 1
ATOM 1466 C CA . LEU A 1 180 ? 24.710 4.677 -17.177 1.00 38.47 180 LEU A CA 1
ATOM 1467 C C . LEU A 1 180 ? 24.346 4.128 -15.778 1.00 38.47 180 LEU A C 1
ATOM 1469 O O . LEU A 1 180 ? 23.559 4.778 -15.109 1.00 38.47 180 LEU A O 1
ATOM 1473 N N . SER A 1 181 ? 24.924 3.016 -15.293 1.00 36.31 181 SER A N 1
ATOM 1474 C CA . SER A 1 181 ? 24.684 2.484 -13.932 1.00 36.31 181 SER A CA 1
ATOM 1475 C C . SER A 1 181 ? 25.329 3.338 -12.840 1.00 36.31 181 SER A C 1
ATOM 1477 O O . SER A 1 181 ? 24.856 3.359 -11.708 1.00 36.31 181 SER A O 1
ATOM 1479 N N . LYS A 1 182 ? 26.384 4.092 -13.182 1.00 35.81 182 LYS A N 1
ATOM 1480 C CA . LYS A 1 182 ? 26.932 5.166 -12.338 1.00 35.81 182 LYS A CA 1
ATOM 1481 C C . LYS A 1 182 ? 26.070 6.435 -12.337 1.00 35.81 182 LYS A C 1
ATOM 1483 O O . LYS A 1 182 ? 26.288 7.303 -11.495 1.00 35.81 182 LYS A O 1
ATOM 1488 N N . ARG A 1 183 ? 25.101 6.573 -13.252 1.00 35.59 183 ARG A N 1
ATOM 1489 C CA . ARG A 1 183 ? 24.120 7.668 -13.231 1.00 35.59 183 ARG A CA 1
ATOM 1490 C C . ARG A 1 183 ? 22.901 7.229 -12.419 1.00 35.59 183 ARG A C 1
ATOM 1492 O O . ARG A 1 183 ? 22.400 6.123 -12.590 1.00 35.59 183 ARG A O 1
ATOM 1499 N N . ARG A 1 184 ? 22.407 8.120 -11.552 1.00 38.88 184 ARG A N 1
ATOM 1500 C CA . ARG A 1 184 ? 21.272 7.884 -10.633 1.00 38.88 184 ARG A CA 1
ATOM 1501 C C . ARG A 1 184 ? 19.974 7.424 -11.316 1.00 38.88 184 ARG A C 1
ATOM 1503 O O . ARG A 1 184 ? 19.110 6.903 -10.621 1.00 38.88 184 ARG A O 1
ATOM 1510 N N . ASP A 1 185 ? 19.886 7.538 -12.641 1.00 42.84 185 ASP A N 1
ATOM 1511 C CA . ASP A 1 185 ? 18.680 7.315 -13.442 1.00 42.84 185 ASP A CA 1
ATOM 1512 C C . ASP A 1 185 ? 18.837 6.178 -14.475 1.00 42.84 185 ASP A C 1
ATOM 1514 O O . ASP A 1 185 ? 18.206 6.203 -15.533 1.00 42.84 185 ASP A O 1
ATOM 1518 N N . TRP A 1 186 ? 19.689 5.176 -14.204 1.00 46.09 186 TRP A N 1
ATOM 1519 C CA . TRP A 1 186 ? 19.950 4.062 -15.132 1.00 46.09 186 TRP A CA 1
ATOM 1520 C C . TRP A 1 186 ? 18.680 3.390 -15.645 1.00 46.09 186 TRP A C 1
ATOM 1522 O O . TRP A 1 186 ? 18.563 3.176 -16.844 1.00 46.09 186 TRP A O 1
ATOM 1532 N N . ALA A 1 187 ? 17.716 3.102 -14.768 1.00 47.28 187 ALA A N 1
ATOM 1533 C CA . ALA A 1 187 ? 16.463 2.482 -15.175 1.00 47.28 187 ALA A CA 1
ATOM 1534 C C . ALA A 1 187 ? 15.643 3.413 -16.075 1.00 47.28 187 ALA A C 1
ATOM 1536 O O . ALA A 1 187 ? 15.135 2.960 -17.086 1.00 47.28 187 ALA A O 1
ATOM 1537 N N . VAL A 1 188 ? 15.584 4.721 -15.802 1.00 46.56 188 VAL A N 1
ATOM 1538 C CA . VAL A 1 188 ? 14.891 5.693 -16.671 1.00 46.56 188 VAL A CA 1
ATOM 1539 C C . VAL A 1 188 ? 15.542 5.748 -18.053 1.00 46.56 188 VAL A C 1
ATOM 1541 O O . VAL A 1 188 ? 14.842 5.813 -19.058 1.00 46.56 188 VAL A O 1
ATOM 1544 N N . LEU A 1 189 ? 16.874 5.676 -18.123 1.00 46.38 189 LEU A N 1
ATOM 1545 C CA . LEU A 1 189 ? 17.618 5.631 -19.384 1.00 46.38 189 LEU A CA 1
ATOM 1546 C C . LEU A 1 189 ? 17.513 4.270 -20.078 1.00 46.38 189 LEU A C 1
ATOM 1548 O O . LEU A 1 189 ? 17.434 4.236 -21.297 1.00 46.38 189 LEU A O 1
ATOM 1552 N N . PHE A 1 190 ? 17.450 3.168 -19.333 1.00 51.84 190 PHE A N 1
ATOM 1553 C CA . PHE A 1 190 ? 17.237 1.818 -19.850 1.00 51.84 190 PHE A CA 1
ATOM 1554 C C . PHE A 1 190 ? 15.811 1.657 -20.385 1.00 51.84 190 PHE A C 1
ATOM 1556 O O . PHE A 1 190 ? 15.630 1.158 -21.486 1.00 51.84 190 PHE A O 1
ATOM 1563 N N . PHE A 1 191 ? 14.805 2.181 -19.688 1.00 49.72 191 PHE A N 1
ATOM 1564 C CA . PHE A 1 191 ? 13.418 2.211 -20.140 1.00 49.72 191 PHE A CA 1
ATOM 1565 C C . PHE A 1 191 ? 13.195 3.203 -21.287 1.00 49.72 191 PHE A C 1
ATOM 1567 O O . PHE A 1 191 ? 12.507 2.851 -22.239 1.00 49.72 191 PHE A O 1
ATOM 1574 N N . ARG A 1 192 ? 13.825 4.392 -21.284 1.00 42.09 192 ARG A N 1
ATOM 1575 C CA . ARG A 1 192 ? 13.847 5.290 -22.460 1.00 42.09 192 ARG A CA 1
ATOM 1576 C C . ARG A 1 192 ? 14.559 4.655 -23.650 1.00 42.09 192 ARG A C 1
ATOM 1578 O O . ARG A 1 192 ? 14.122 4.843 -24.779 1.00 42.09 192 ARG A O 1
ATOM 1585 N N . PHE A 1 193 ? 15.636 3.910 -23.418 1.00 45.00 193 PHE A N 1
ATOM 1586 C CA . PHE A 1 193 ? 16.333 3.163 -24.462 1.00 45.00 193 PHE A CA 1
ATOM 1587 C C . PHE A 1 193 ? 15.450 2.033 -25.004 1.00 45.00 193 PHE A C 1
ATOM 1589 O O . PHE A 1 193 ? 15.317 1.905 -26.211 1.00 45.00 193 PHE A O 1
ATOM 1596 N N . ILE A 1 194 ? 14.747 1.290 -24.143 1.00 47.78 194 ILE A N 1
ATOM 1597 C CA . ILE A 1 194 ? 13.767 0.271 -24.548 1.00 47.78 194 ILE A CA 1
ATOM 1598 C C . ILE A 1 194 ? 12.592 0.892 -25.322 1.00 47.78 194 ILE A C 1
ATOM 1600 O O . ILE A 1 194 ? 12.192 0.347 -26.350 1.00 47.78 194 ILE A O 1
ATOM 1604 N N . ALA A 1 195 ? 12.065 2.038 -24.882 1.00 39.12 195 ALA A N 1
ATOM 1605 C CA . ALA A 1 195 ? 10.985 2.751 -25.563 1.00 39.12 195 ALA A CA 1
ATOM 1606 C C . ALA A 1 195 ? 11.419 3.272 -26.947 1.00 39.12 195 ALA A C 1
ATOM 1608 O O . ALA A 1 195 ? 10.698 3.083 -27.925 1.00 39.12 195 ALA A O 1
ATOM 1609 N N . ASN A 1 196 ? 12.626 3.837 -27.060 1.00 34.53 196 ASN A N 1
ATOM 1610 C CA . ASN A 1 196 ? 13.184 4.292 -28.338 1.00 34.53 196 ASN A CA 1
ATOM 1611 C C . ASN A 1 196 ? 13.586 3.132 -29.265 1.00 34.53 196 ASN A C 1
ATOM 1613 O O . ASN A 1 196 ? 13.408 3.227 -30.476 1.00 34.53 196 ASN A O 1
ATOM 1617 N N . CYS A 1 197 ? 14.058 2.003 -28.729 1.00 36.78 197 CYS A N 1
ATOM 1618 C CA . CYS A 1 197 ? 14.319 0.806 -29.531 1.00 36.78 197 CYS A CA 1
ATOM 1619 C C . CYS A 1 197 ? 13.030 0.173 -30.078 1.00 36.78 197 CYS A C 1
ATOM 1621 O O . CYS A 1 197 ? 13.074 -0.431 -31.146 1.00 36.78 197 CYS A O 1
ATOM 1623 N N . LYS A 1 198 ? 11.881 0.342 -29.405 1.00 33.31 198 LYS A N 1
ATOM 1624 C CA . LYS A 1 198 ? 10.566 -0.044 -29.946 1.00 33.31 198 LYS A CA 1
ATOM 1625 C C . LYS A 1 198 ? 10.168 0.811 -31.159 1.00 33.31 198 LYS A C 1
ATOM 1627 O O . LYS A 1 198 ? 9.604 0.271 -32.099 1.00 33.31 198 LYS A O 1
ATOM 1632 N N . LEU A 1 199 ? 10.514 2.101 -31.172 1.00 29.02 199 LEU A N 1
ATOM 1633 C CA . LEU A 1 199 ? 10.311 2.996 -32.324 1.00 29.02 199 LEU A CA 1
ATOM 1634 C C . LEU A 1 199 ? 11.241 2.664 -33.502 1.00 29.02 199 LEU A C 1
ATOM 1636 O O . LEU A 1 199 ? 10.816 2.723 -34.650 1.00 29.02 199 LEU A O 1
ATOM 1640 N N . ALA A 1 200 ? 12.476 2.243 -33.226 1.00 29.19 200 ALA A N 1
ATOM 1641 C CA . ALA A 1 200 ? 13.422 1.842 -34.269 1.00 29.19 200 ALA A CA 1
ATOM 1642 C C . ALA A 1 200 ? 13.072 0.497 -34.943 1.00 29.19 200 ALA A C 1
ATOM 1644 O O . ALA A 1 200 ? 13.495 0.264 -36.067 1.00 29.19 200 ALA A O 1
ATOM 1645 N N . TYR A 1 201 ? 12.297 -0.374 -34.283 1.00 30.78 201 TYR A N 1
ATOM 1646 C CA . TYR A 1 201 ? 11.878 -1.677 -34.826 1.00 30.78 201 TYR A CA 1
ATOM 1647 C C . TYR A 1 201 ? 10.532 -1.657 -35.573 1.00 30.78 201 TYR A C 1
ATOM 1649 O O . TYR A 1 201 ? 10.161 -2.670 -36.152 1.00 30.78 201 TYR A O 1
ATOM 1657 N N . VAL A 1 202 ? 9.788 -0.544 -35.546 1.00 30.67 202 VAL A N 1
ATOM 1658 C CA . VAL A 1 202 ? 8.510 -0.384 -36.280 1.00 30.67 202 VAL A CA 1
ATOM 1659 C C . VAL A 1 202 ? 8.697 0.411 -37.584 1.00 30.67 202 VAL A C 1
ATOM 1661 O O . VAL A 1 202 ? 7.807 0.436 -38.425 1.00 30.67 202 VAL A O 1
ATOM 1664 N N . LEU A 1 203 ? 9.866 1.026 -37.782 1.00 28.28 203 LEU A N 1
ATOM 1665 C CA . LEU A 1 203 ? 10.229 1.786 -38.987 1.00 28.28 203 LEU A CA 1
ATOM 1666 C C . LEU A 1 203 ? 11.372 1.133 -39.791 1.00 28.28 203 LEU A C 1
ATOM 1668 O O . LEU A 1 203 ? 12.020 1.814 -40.584 1.00 28.28 203 LEU A O 1
ATOM 1672 N N . GLY A 1 204 ? 11.635 -0.158 -39.567 1.00 30.05 204 GLY A N 1
ATOM 1673 C CA . GLY A 1 204 ? 12.625 -0.956 -40.296 1.00 30.05 204 GLY A CA 1
ATOM 1674 C C . GLY A 1 204 ? 11.976 -2.112 -41.032 1.00 30.05 204 GLY A C 1
ATOM 1675 O O . GLY A 1 204 ? 11.133 -2.784 -40.397 1.00 30.05 204 GLY A O 1
#

pLDDT: mean 76.82, std 18.39, range [28.28, 92.38]